Protein AF-A0A7C5X2A0-F1 (afdb_monomer)

Foldseek 3Di:
DPAQVCLLQCQQVVVLVVCVVVVNNVCSVLRNRLRSVLSNQLRVQLVVLLPDDLVVLLVVLQVVLVVLLCCQLVCCLPPPFFWDWDCDPNDTDIDTHHSVVSNVVSVVSSCVSNCLSNVDGSNQSSSLVSLVVSLVSSLVSQLCCCCPPVVDDSVVSVVCSVVSVVVSVVCSVCVPVVVVVVVVVVDDDDD

Solvent-accessible surface area (backbone atoms only — not comparable to full-atom values): 9477 Å² total; per-residue (Å²): 109,55,27,38,67,45,25,17,49,52,34,4,53,54,49,16,51,48,26,50,71,74,72,40,56,86,48,17,69,50,38,28,52,33,31,17,48,22,20,32,44,25,36,48,41,24,60,52,32,48,70,45,52,73,66,57,37,37,51,51,24,52,52,52,22,52,51,50,25,51,49,39,22,50,49,32,40,72,75,63,42,44,81,46,72,47,81,53,96,92,41,81,48,75,48,68,41,62,48,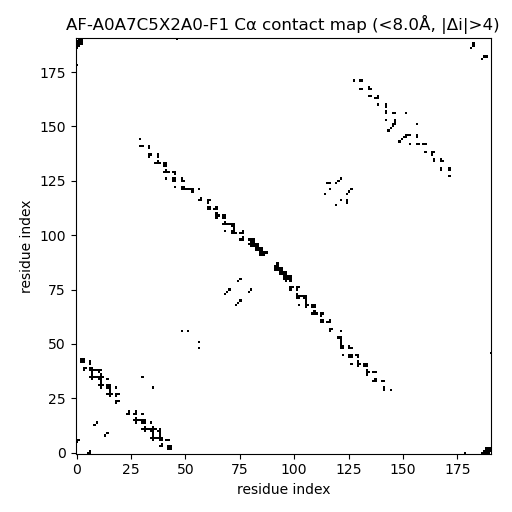66,54,24,47,51,54,12,49,54,51,26,50,52,40,39,48,40,33,75,74,38,55,36,71,56,37,20,42,52,52,15,45,52,54,18,31,51,49,33,40,52,39,53,39,47,40,33,35,74,71,71,60,40,56,65,75,63,36,55,66,46,45,66,56,42,51,48,50,37,51,52,48,53,68,50,48,57,59,49,52,51,54,46,43,74,73,66,54,68,74,51,124

pLDDT: mean 93.35, std 6.22, range [52.75, 98.19]

Radius of gyration: 19.02 Å; Cα contacts (8 Å, |Δi|>4): 236; chains: 1; bounding box: 44×27×56 Å

Secondary structure (DSSP, 8-state):
--HHHHHHHHHHHHHHHHHHHTT-TTTHHHHHHHHHHHHHHHHHHHHHHTT--HHHHHHHHHHHHHHHHHHHHHHHHHHS-EEEEEEETTEEEEEEE-HHHHHHHHHHHHHHHHHHHHHS-HHHHHHHHHHHHHHHHHHHHHHHHHHHTS---HHHHHTTHHHHHHHHHHHHHHHHHHHHHHHHTT-----

Structure (mmCIF, N/CA/C/O backbone):
data_AF-A0A7C5X2A0-F1
#
_entry.id   AF-A0A7C5X2A0-F1
#
loop_
_atom_site.group_PDB
_atom_site.id
_atom_site.type_symbol
_atom_site.label_atom_id
_atom_site.label_alt_id
_atom_site.label_comp_id
_atom_site.label_asym_id
_atom_site.label_entity_id
_atom_site.label_seq_id
_atom_site.pdbx_PDB_ins_code
_atom_site.Cartn_x
_atom_site.Cartn_y
_atom_site.Cartn_z
_atom_site.occupancy
_atom_site.B_iso_or_equiv
_atom_site.auth_seq_id
_atom_site.auth_comp_id
_atom_site.auth_asym_id
_atom_site.auth_atom_id
_atom_site.pdbx_PDB_model_num
ATOM 1 N N . LEU A 1 1 ? -0.944 -5.107 16.803 1.00 66.06 1 LEU A N 1
ATOM 2 C CA . LEU A 1 1 ? -0.686 -5.636 18.166 1.00 66.06 1 LEU A CA 1
ATOM 3 C C . LEU A 1 1 ? 0.520 -4.859 18.690 1.00 66.06 1 LEU A C 1
ATOM 5 O O . LEU A 1 1 ? 1.387 -4.593 17.873 1.00 66.06 1 LEU A O 1
ATOM 9 N N . GLY A 1 2 ? 0.536 -4.409 19.951 1.00 75.12 2 GLY A N 1
ATOM 10 C CA . GLY A 1 2 ? 1.648 -3.602 20.505 1.00 75.12 2 GLY A CA 1
ATOM 11 C C . GLY A 1 2 ? 1.756 -2.138 20.029 1.00 75.12 2 GLY A C 1
ATOM 12 O O . GLY A 1 2 ? 2.792 -1.507 20.201 1.00 75.12 2 GLY A O 1
ATOM 13 N N . GLY A 1 3 ? 0.711 -1.587 19.401 1.00 83.38 3 GLY A N 1
ATOM 14 C CA . GLY A 1 3 ? 0.686 -0.183 18.977 1.00 83.38 3 GLY A CA 1
ATOM 15 C C . GLY A 1 3 ? 1.708 0.195 17.894 1.00 83.38 3 GLY A C 1
ATOM 16 O O . GLY A 1 3 ? 2.298 -0.653 17.220 1.00 83.38 3 GLY A O 1
ATOM 17 N N . THR A 1 4 ? 1.881 1.503 17.704 1.00 88.75 4 THR A N 1
ATOM 18 C CA . THR A 1 4 ? 2.715 2.075 16.636 1.00 88.75 4 THR A CA 1
ATOM 19 C C . THR A 1 4 ? 4.190 1.737 16.790 1.00 88.75 4 THR A C 1
ATOM 21 O O . THR A 1 4 ? 4.819 1.338 15.817 1.00 88.75 4 THR A O 1
ATOM 24 N N . LEU A 1 5 ? 4.732 1.837 18.006 1.00 89.00 5 LEU A N 1
ATOM 25 C CA . LEU A 1 5 ? 6.158 1.618 18.251 1.00 89.00 5 LEU A CA 1
ATOM 26 C C . LEU A 1 5 ? 6.583 0.186 17.907 1.00 89.00 5 LEU A C 1
ATOM 28 O O . LEU A 1 5 ? 7.571 -0.011 17.202 1.00 89.00 5 LEU A O 1
ATOM 32 N N . VAL A 1 6 ? 5.813 -0.810 18.359 1.00 88.94 6 VAL A N 1
ATOM 33 C CA . VAL A 1 6 ? 6.097 -2.217 18.046 1.00 88.94 6 VAL A CA 1
ATOM 34 C C . VAL A 1 6 ? 5.934 -2.474 16.552 1.00 88.94 6 VAL A C 1
ATOM 36 O O . VAL A 1 6 ? 6.776 -3.154 15.978 1.00 88.94 6 VAL A O 1
ATOM 39 N N . GLY A 1 7 ? 4.912 -1.899 15.907 1.00 86.69 7 GLY A N 1
ATOM 40 C CA . GLY A 1 7 ? 4.724 -2.003 14.457 1.00 86.69 7 GLY A CA 1
ATOM 41 C C . GLY A 1 7 ? 5.933 -1.495 13.665 1.00 86.69 7 GLY A C 1
ATOM 42 O O . GLY A 1 7 ? 6.449 -2.212 12.812 1.00 86.69 7 GLY A O 1
ATOM 43 N N . THR A 1 8 ? 6.422 -0.298 13.993 1.00 91.69 8 THR A N 1
ATOM 44 C CA . THR A 1 8 ? 7.598 0.317 13.359 1.00 91.69 8 THR A CA 1
ATOM 45 C C . THR A 1 8 ? 8.859 -0.516 13.565 1.00 91.69 8 THR A C 1
ATOM 47 O O . THR A 1 8 ? 9.552 -0.840 12.603 1.00 91.69 8 THR A O 1
ATOM 50 N N . ILE A 1 9 ? 9.161 -0.893 14.811 1.00 93.50 9 ILE A N 1
ATOM 51 C CA . ILE A 1 9 ? 10.399 -1.619 15.119 1.00 93.50 9 ILE A CA 1
ATOM 52 C C . ILE A 1 9 ? 10.359 -3.028 14.528 1.00 93.50 9 ILE A C 1
ATOM 54 O O . ILE A 1 9 ? 11.316 -3.437 13.877 1.00 93.50 9 ILE A O 1
ATOM 58 N N . ALA A 1 10 ? 9.265 -3.767 14.726 1.00 90.25 10 ALA A N 1
ATOM 59 C CA . ALA A 1 10 ? 9.156 -5.140 14.244 1.00 90.25 10 ALA A CA 1
ATOM 60 C C . ALA A 1 10 ? 9.165 -5.208 12.711 1.00 90.25 10 ALA A C 1
ATOM 62 O O . ALA A 1 10 ? 9.842 -6.071 12.155 1.00 90.25 10 ALA A O 1
ATOM 63 N N . GLY A 1 11 ? 8.467 -4.282 12.039 1.00 88.44 11 GLY A N 1
ATOM 64 C CA . GLY A 1 11 ? 8.462 -4.187 10.579 1.00 88.44 11 GLY A CA 1
ATOM 65 C C . GLY A 1 11 ? 9.860 -3.921 10.023 1.00 88.44 11 GLY A C 1
ATOM 66 O O . GLY A 1 11 ? 10.366 -4.715 9.229 1.00 88.44 11 GLY A O 1
ATOM 67 N N . GLY A 1 12 ? 10.502 -2.843 10.485 1.00 93.94 12 GLY A N 1
ATOM 68 C CA . GLY A 1 12 ? 11.826 -2.425 10.021 1.00 93.94 12 GLY A CA 1
ATOM 69 C C . GLY A 1 12 ? 12.930 -3.421 10.363 1.00 93.94 12 GLY A C 1
ATOM 70 O O . GLY A 1 12 ? 13.604 -3.945 9.476 1.00 93.94 12 GLY A O 1
ATOM 71 N N . LEU A 1 13 ? 13.119 -3.692 11.656 1.00 96.25 13 LEU A N 1
ATOM 72 C CA . LEU A 1 13 ? 14.259 -4.470 12.137 1.00 96.25 13 LEU A CA 1
ATOM 73 C C . LEU A 1 13 ? 14.175 -5.932 11.699 1.00 96.25 13 LEU A C 1
ATOM 75 O O . LEU A 1 13 ? 15.173 -6.484 11.244 1.00 96.25 13 LEU A O 1
ATOM 79 N N . GLY A 1 14 ? 12.994 -6.550 11.797 1.00 93.25 14 GLY A N 1
ATOM 80 C CA . GLY A 1 14 ? 12.810 -7.946 11.398 1.00 93.25 14 GLY A CA 1
ATOM 81 C C . GLY A 1 14 ? 13.129 -8.166 9.920 1.00 93.25 14 GLY A C 1
ATOM 82 O O . GLY A 1 14 ? 13.874 -9.082 9.578 1.00 93.25 14 GLY A O 1
ATOM 83 N N . SER A 1 15 ? 12.627 -7.284 9.055 1.00 92.56 15 SER A N 1
ATOM 84 C CA . SER A 1 15 ? 12.844 -7.388 7.609 1.00 92.56 15 SER A CA 1
ATOM 85 C C . SER A 1 15 ? 14.295 -7.089 7.220 1.00 92.56 15 SER A C 1
ATOM 87 O O . SER A 1 15 ? 14.873 -7.812 6.417 1.00 92.56 15 SER A O 1
ATOM 89 N N . ALA A 1 16 ? 14.930 -6.084 7.833 1.00 96.94 16 ALA A N 1
ATOM 90 C CA . ALA A 1 16 ? 16.330 -5.764 7.549 1.00 96.94 16 ALA A CA 1
ATOM 91 C C . ALA A 1 16 ? 17.286 -6.889 7.977 1.00 96.94 16 ALA A C 1
ATOM 93 O O . ALA A 1 16 ? 18.255 -7.184 7.279 1.00 96.94 16 ALA A O 1
ATOM 94 N N . LEU A 1 17 ? 17.007 -7.553 9.104 1.00 97.00 17 LEU A N 1
ATOM 95 C CA . LEU A 1 17 ? 17.763 -8.735 9.525 1.00 97.00 17 LEU A CA 1
ATOM 96 C C . LEU A 1 17 ? 17.565 -9.910 8.558 1.00 97.00 17 LEU A C 1
ATOM 98 O O . LEU A 1 17 ? 18.518 -10.649 8.309 1.00 97.00 17 LEU A O 1
ATOM 102 N N . ALA A 1 18 ? 16.365 -10.070 7.992 1.00 94.69 18 ALA A N 1
ATOM 103 C CA . ALA A 1 18 ? 16.112 -11.080 6.968 1.00 94.69 18 ALA A CA 1
ATOM 104 C C . ALA A 1 18 ? 16.946 -10.823 5.703 1.00 94.69 18 ALA A C 1
ATOM 106 O O . ALA A 1 18 ? 17.550 -11.762 5.191 1.00 94.69 18 ALA A O 1
ATOM 107 N N . ASP A 1 19 ? 17.072 -9.570 5.258 1.00 96.06 19 ASP A N 1
ATOM 108 C CA . ASP A 1 19 ? 17.930 -9.217 4.117 1.00 96.06 19 ASP A CA 1
ATOM 109 C C . ASP A 1 19 ? 19.402 -9.553 4.375 1.00 96.06 19 ASP A C 1
ATOM 111 O O . ASP A 1 19 ? 20.075 -10.122 3.513 1.00 96.06 19 ASP A O 1
ATOM 115 N N . LEU A 1 20 ? 19.907 -9.252 5.577 1.00 97.19 20 LEU A N 1
ATOM 116 C CA . LEU A 1 20 ? 21.270 -9.624 5.968 1.00 97.19 20 LEU A CA 1
ATOM 117 C C . LEU A 1 20 ? 21.463 -11.146 5.946 1.00 97.19 20 LEU A C 1
ATOM 119 O O . LEU A 1 20 ? 22.478 -11.628 5.448 1.00 97.19 20 LEU A O 1
ATOM 123 N N . TYR A 1 21 ? 20.489 -11.897 6.463 1.00 96.69 21 TYR A N 1
ATOM 124 C CA . TYR A 1 21 ? 20.548 -13.356 6.537 1.00 96.69 21 TYR A CA 1
ATOM 125 C C . TYR A 1 21 ? 20.449 -14.030 5.160 1.00 96.69 21 TYR A C 1
ATOM 127 O O . TYR A 1 21 ? 21.160 -14.997 4.896 1.00 96.69 21 TYR A O 1
ATOM 135 N N . LEU A 1 22 ? 19.597 -13.513 4.272 1.00 95.44 22 LEU A N 1
ATOM 136 C CA . LEU A 1 22 ? 19.348 -14.069 2.938 1.00 95.44 22 LEU A CA 1
ATOM 137 C C . LEU A 1 22 ? 20.412 -13.678 1.897 1.00 95.44 22 LEU A C 1
ATOM 139 O O . LEU A 1 22 ? 20.312 -14.093 0.745 1.00 95.44 22 LEU A O 1
ATOM 143 N N . GLY A 1 23 ? 21.437 -12.913 2.289 1.00 95.06 23 GLY A N 1
ATOM 144 C CA . GLY A 1 23 ? 22.549 -12.539 1.410 1.00 95.06 23 GLY A CA 1
ATOM 145 C C . GLY A 1 23 ? 22.321 -11.261 0.600 1.00 95.06 23 GLY A C 1
ATOM 146 O O . GLY A 1 23 ? 23.038 -11.017 -0.369 1.00 95.06 23 GLY A O 1
ATOM 147 N N . TYR A 1 24 ? 21.380 -10.410 1.018 1.00 94.56 24 TYR A N 1
ATOM 148 C CA . TYR A 1 24 ? 21.018 -9.149 0.362 1.00 94.56 24 TYR A CA 1
ATOM 149 C C . TYR A 1 24 ? 21.344 -7.904 1.220 1.00 94.56 24 TYR A C 1
ATOM 151 O O . TYR A 1 24 ? 20.505 -7.018 1.387 1.00 94.56 24 TYR A O 1
ATOM 159 N N . PRO A 1 25 ? 22.571 -7.756 1.764 1.00 96.06 25 PRO A N 1
ATOM 160 C CA . PRO A 1 25 ? 22.860 -6.748 2.786 1.00 96.06 25 PRO A CA 1
ATOM 161 C C . PRO A 1 25 ? 22.760 -5.296 2.306 1.00 96.06 25 PRO A C 1
ATOM 163 O O . PRO A 1 25 ? 22.567 -4.395 3.117 1.00 96.06 25 PRO A O 1
ATOM 166 N N . HIS A 1 26 ? 22.876 -5.049 1.002 1.00 95.88 26 HIS A N 1
ATOM 167 C CA . HIS A 1 26 ? 22.738 -3.713 0.424 1.00 95.88 26 HIS A CA 1
ATOM 168 C C . HIS A 1 26 ? 21.292 -3.197 0.459 1.00 95.88 26 HIS A C 1
ATOM 170 O O . HIS A 1 26 ? 21.096 -1.986 0.459 1.00 95.88 26 HIS A O 1
ATOM 176 N N . TYR A 1 27 ? 20.292 -4.082 0.547 1.00 95.25 27 TYR A N 1
ATOM 177 C CA . TYR A 1 27 ? 18.896 -3.686 0.750 1.00 95.25 27 TYR A CA 1
ATOM 178 C C . TYR A 1 27 ? 18.582 -3.384 2.219 1.00 95.25 27 TYR A C 1
ATOM 180 O O . TYR A 1 27 ? 17.729 -2.541 2.488 1.00 95.25 27 TYR A O 1
ATOM 188 N N . ALA A 1 28 ? 19.308 -3.985 3.169 1.00 97.12 28 ALA A N 1
ATOM 189 C CA . ALA A 1 28 ? 18.983 -3.924 4.595 1.00 97.12 28 ALA A CA 1
ATOM 190 C C . ALA A 1 28 ? 18.794 -2.495 5.160 1.00 97.12 28 ALA A C 1
ATOM 192 O O . ALA A 1 28 ? 17.824 -2.289 5.894 1.00 97.12 28 ALA A O 1
ATOM 193 N N . PRO A 1 29 ? 19.623 -1.476 4.830 1.00 97.06 29 PRO A N 1
ATOM 194 C CA . PRO A 1 29 ? 19.396 -0.111 5.315 1.00 97.06 29 PRO A CA 1
ATOM 195 C C . PRO A 1 29 ? 18.107 0.511 4.765 1.00 97.06 29 PRO A C 1
ATOM 197 O O . PRO A 1 29 ? 17.390 1.198 5.493 1.00 97.06 29 PRO A O 1
ATOM 200 N N . GLY A 1 30 ? 17.807 0.260 3.487 1.00 97.06 30 GLY A N 1
ATOM 201 C CA . GLY A 1 30 ? 16.568 0.699 2.850 1.00 97.06 30 GLY A CA 1
ATOM 202 C C . GLY A 1 30 ? 15.361 0.001 3.459 1.00 97.06 30 GLY A C 1
ATOM 203 O O . GLY A 1 30 ? 14.438 0.667 3.919 1.00 97.06 30 GLY A O 1
ATOM 204 N N . THR A 1 31 ? 15.408 -1.327 3.551 1.00 97.06 31 THR A N 1
ATOM 205 C CA . THR A 1 31 ? 14.364 -2.156 4.160 1.00 97.06 31 THR A CA 1
ATOM 206 C C . THR A 1 31 ? 14.071 -1.741 5.595 1.00 97.06 31 THR A C 1
ATOM 208 O O . THR A 1 31 ? 12.902 -1.603 5.943 1.00 97.06 31 THR A O 1
ATOM 211 N N . LEU A 1 32 ? 15.093 -1.474 6.416 1.00 97.75 32 LEU A N 1
ATOM 212 C CA . LEU A 1 32 ? 14.906 -1.010 7.794 1.00 97.75 32 LEU A CA 1
ATOM 213 C C . LEU A 1 32 ? 14.013 0.235 7.851 1.00 97.75 32 LEU A C 1
ATOM 215 O O . LEU A 1 32 ? 13.090 0.304 8.664 1.00 97.75 32 LEU A O 1
ATOM 219 N N . MET A 1 33 ? 14.286 1.207 6.979 1.00 97.75 33 MET A N 1
ATOM 220 C CA . MET A 1 33 ? 13.543 2.461 6.925 1.00 97.75 33 MET A CA 1
ATOM 221 C C . MET A 1 33 ? 12.156 2.269 6.308 1.00 97.75 33 MET A C 1
ATOM 223 O O . MET A 1 33 ? 11.169 2.646 6.932 1.00 97.75 33 MET A O 1
ATOM 227 N N . ILE A 1 34 ? 12.072 1.644 5.132 1.00 98.00 34 ILE A N 1
ATOM 228 C CA . ILE A 1 34 ? 10.824 1.440 4.383 1.00 98.00 34 ILE A CA 1
ATOM 229 C C . ILE A 1 34 ? 9.849 0.600 5.208 1.00 98.00 34 ILE A C 1
ATOM 231 O O . ILE A 1 34 ? 8.742 1.035 5.498 1.00 98.00 34 ILE A O 1
ATOM 235 N N . LYS A 1 35 ? 10.270 -0.575 5.686 1.00 96.94 35 LYS A N 1
ATOM 236 C CA . LYS A 1 35 ? 9.408 -1.446 6.496 1.00 96.94 35 LYS A CA 1
ATOM 237 C C . LYS A 1 35 ? 9.093 -0.852 7.868 1.00 96.94 35 LYS A C 1
ATOM 239 O O . LYS A 1 35 ? 8.035 -1.130 8.435 1.00 96.94 35 LYS A O 1
ATOM 244 N N . GLY A 1 36 ? 9.984 -0.018 8.405 1.00 96.88 36 GLY A N 1
ATOM 245 C CA . GLY A 1 36 ? 9.708 0.755 9.612 1.00 96.88 36 GLY A CA 1
ATOM 246 C C . GLY A 1 36 ? 8.583 1.771 9.398 1.00 96.88 36 GLY A C 1
ATOM 247 O O . GLY A 1 36 ? 7.653 1.847 10.209 1.00 96.88 36 GLY A O 1
ATOM 248 N N . ILE A 1 37 ? 8.634 2.511 8.289 1.00 97.88 37 ILE A N 1
ATOM 249 C CA . ILE A 1 37 ? 7.603 3.474 7.889 1.00 97.88 37 ILE A CA 1
ATOM 250 C C . ILE A 1 37 ? 6.294 2.752 7.551 1.00 97.88 37 ILE A C 1
ATOM 252 O O . ILE A 1 37 ? 5.251 3.164 8.058 1.00 97.88 37 ILE A O 1
ATOM 256 N N . GLU A 1 38 ? 6.331 1.639 6.817 1.00 97.19 38 GLU A N 1
ATOM 257 C CA . GLU A 1 38 ? 5.163 0.785 6.559 1.00 97.19 38 GLU A CA 1
ATOM 258 C C . GLU A 1 38 ? 4.479 0.405 7.883 1.00 97.19 38 GLU A C 1
ATOM 260 O O . GLU A 1 38 ? 3.293 0.678 8.086 1.00 97.19 38 GLU A O 1
ATOM 265 N N . GLY A 1 39 ? 5.239 -0.154 8.833 1.00 95.19 39 GLY A N 1
ATOM 266 C CA . GLY A 1 39 ? 4.726 -0.541 10.147 1.00 95.19 39 GLY A CA 1
ATOM 267 C C . GLY A 1 39 ? 4.140 0.634 10.938 1.00 95.19 39 GLY A C 1
ATOM 268 O O . GLY A 1 39 ? 3.085 0.494 11.568 1.00 95.19 39 GLY A O 1
ATOM 269 N N . PHE A 1 40 ? 4.779 1.808 10.864 1.00 96.00 40 PHE A N 1
ATOM 270 C CA . PHE A 1 40 ? 4.259 3.050 11.440 1.00 96.00 40 PHE A CA 1
ATOM 271 C C . PHE A 1 40 ? 2.916 3.448 10.812 1.00 96.00 40 PHE A C 1
ATOM 273 O O . PHE A 1 40 ? 1.947 3.676 11.539 1.00 96.00 40 PHE A O 1
ATOM 280 N N . ILE A 1 41 ? 2.846 3.514 9.478 1.00 96.50 41 ILE A N 1
ATOM 281 C CA . ILE A 1 41 ? 1.658 3.919 8.715 1.00 96.50 41 ILE A CA 1
ATOM 282 C C . ILE A 1 41 ? 0.492 2.995 9.041 1.00 96.50 41 ILE A C 1
ATOM 284 O O . ILE A 1 41 ? -0.586 3.476 9.400 1.00 96.50 41 ILE A O 1
ATOM 288 N N . VAL A 1 42 ? 0.709 1.680 8.973 1.00 94.88 42 VAL A N 1
ATOM 289 C CA . VAL A 1 42 ? -0.340 0.686 9.218 1.00 94.88 42 VAL A CA 1
ATOM 290 C C . VAL A 1 42 ? -0.897 0.834 10.633 1.00 94.88 42 VAL A 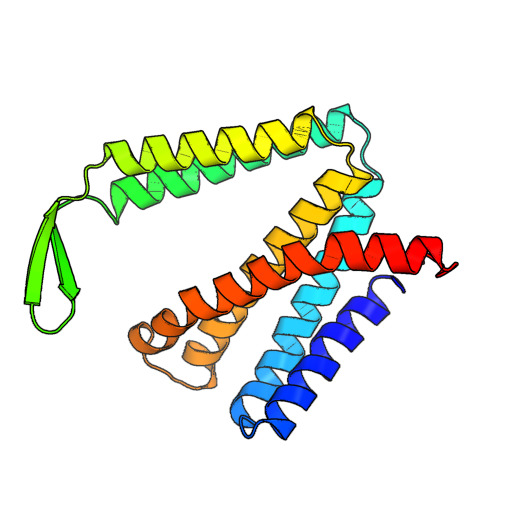C 1
ATOM 292 O O . VAL A 1 42 ? -2.115 0.914 10.816 1.00 94.88 42 VAL A O 1
ATOM 295 N N . ALA A 1 43 ? -0.028 0.914 11.643 1.00 93.25 43 ALA A N 1
ATOM 296 C CA . ALA A 1 43 ? -0.462 1.030 13.030 1.00 93.25 43 ALA A CA 1
ATOM 297 C C . ALA A 1 43 ? -1.155 2.373 13.313 1.00 93.25 43 ALA A C 1
ATOM 299 O O . ALA A 1 43 ? -2.235 2.402 13.909 1.00 93.25 43 ALA A O 1
ATOM 300 N N . TYR A 1 44 ? -0.578 3.480 12.841 1.00 94.69 44 TYR A N 1
ATOM 301 C CA . TYR A 1 44 ? -1.131 4.815 13.035 1.00 94.69 44 TYR A CA 1
ATOM 302 C C . TYR A 1 44 ? -2.499 4.971 12.361 1.00 94.69 44 TYR A C 1
ATOM 304 O O . TYR A 1 44 ? -3.464 5.388 13.010 1.00 94.69 44 TYR A O 1
ATOM 312 N N . LEU A 1 45 ? -2.612 4.611 11.079 1.00 95.31 45 LEU A N 1
ATOM 313 C CA . LEU A 1 45 ? -3.856 4.751 10.324 1.00 95.31 45 LEU A CA 1
ATOM 314 C C . LEU A 1 45 ? -4.945 3.812 10.840 1.00 95.31 45 LEU A C 1
ATOM 316 O O . LEU A 1 45 ? -6.077 4.259 11.022 1.00 95.31 45 LEU A O 1
ATOM 320 N N . SER A 1 46 ? -4.611 2.560 11.169 1.00 93.00 46 SER A N 1
ATOM 321 C CA . SER A 1 46 ? -5.548 1.623 11.808 1.00 93.00 46 SER A CA 1
ATOM 322 C C . SER A 1 46 ? -6.139 2.226 13.089 1.00 93.00 46 SER A C 1
ATOM 324 O O . SER A 1 46 ? -7.364 2.278 13.249 1.00 93.00 46 SER A O 1
ATOM 326 N N . SER A 1 47 ? -5.297 2.777 13.972 1.00 91.88 47 SER A N 1
ATOM 327 C CA . SER A 1 47 ? -5.749 3.434 15.206 1.00 91.88 47 SER A CA 1
ATOM 328 C C . SER A 1 47 ? -6.600 4.682 14.954 1.00 91.88 47 SER A C 1
ATOM 330 O O . SER A 1 47 ? -7.496 4.979 15.748 1.00 91.88 47 SER A O 1
ATOM 332 N N . ARG A 1 48 ? -6.361 5.421 13.864 1.00 94.06 48 ARG A N 1
ATOM 333 C CA . ARG A 1 48 ? -7.174 6.589 13.485 1.00 94.06 48 ARG A CA 1
ATOM 334 C C . ARG A 1 48 ? -8.525 6.188 12.901 1.00 94.06 48 ARG A C 1
ATOM 336 O O . ARG A 1 48 ? -9.542 6.695 13.369 1.00 94.06 48 ARG A O 1
ATOM 343 N N . PHE A 1 49 ? -8.559 5.259 11.948 1.00 94.88 49 PHE A N 1
ATOM 344 C CA . PHE A 1 49 ? -9.804 4.812 11.318 1.00 94.88 49 PHE A CA 1
ATOM 345 C C . PHE A 1 49 ? -10.756 4.153 12.317 1.00 94.88 49 PHE A C 1
ATOM 347 O O . PHE A 1 49 ? -11.958 4.401 12.276 1.00 94.88 49 PHE A O 1
ATOM 354 N N . ARG A 1 50 ? -10.226 3.408 13.292 1.00 92.00 50 ARG A N 1
ATOM 355 C CA . ARG A 1 50 ? -11.014 2.799 14.380 1.00 92.00 50 ARG A CA 1
ATOM 356 C C . ARG A 1 50 ? -11.764 3.800 15.261 1.00 92.00 50 ARG A C 1
ATOM 358 O O . ARG A 1 50 ? -12.710 3.397 15.933 1.00 92.00 50 ARG A O 1
ATOM 365 N N . LYS A 1 51 ? -11.336 5.067 15.288 1.00 94.00 51 LYS A N 1
ATOM 366 C CA . LYS A 1 51 ? -11.971 6.147 16.062 1.00 94.00 51 LYS A CA 1
ATOM 367 C C . LYS A 1 51 ? -13.062 6.880 15.275 1.00 94.00 51 LYS A C 1
ATOM 369 O O . LYS A 1 51 ? -13.766 7.695 15.862 1.00 94.00 51 LYS A O 1
ATOM 374 N N . LEU A 1 52 ? -13.197 6.620 13.973 1.00 95.81 52 LEU A N 1
ATOM 375 C CA . LEU A 1 52 ? -14.228 7.244 13.149 1.00 95.81 52 LEU A CA 1
ATOM 376 C C . LEU A 1 52 ? -15.606 6.672 13.474 1.00 95.81 52 LEU A C 1
ATOM 378 O O . LEU A 1 52 ? -15.765 5.471 13.702 1.00 95.81 52 LEU A O 1
ATOM 382 N N . ASN A 1 53 ? -16.619 7.535 13.433 1.00 96.31 53 ASN A N 1
ATOM 383 C CA . ASN A 1 53 ? -18.003 7.075 13.405 1.00 96.31 53 ASN A CA 1
ATOM 384 C C . ASN A 1 53 ? -18.376 6.551 12.003 1.00 96.31 53 ASN A C 1
ATOM 386 O O . ASN A 1 53 ? -17.653 6.754 11.024 1.00 96.31 53 ASN A O 1
ATOM 390 N N . ILE A 1 54 ? -19.527 5.883 11.897 1.00 95.06 54 ILE A N 1
ATOM 391 C CA . ILE A 1 54 ? -19.974 5.264 10.642 1.00 95.06 54 ILE A CA 1
ATOM 392 C C . ILE A 1 54 ? -20.130 6.277 9.496 1.00 95.06 54 ILE A C 1
ATOM 394 O O . ILE A 1 54 ? -19.819 5.967 8.349 1.00 95.06 54 ILE A O 1
ATOM 398 N N . THR A 1 55 ? -20.563 7.503 9.795 1.00 96.56 55 THR A N 1
ATOM 399 C CA . THR A 1 55 ? -20.743 8.561 8.794 1.00 96.56 55 THR A CA 1
ATOM 400 C C . THR A 1 55 ? -19.397 9.035 8.255 1.00 96.56 55 THR A C 1
ATOM 402 O O . THR A 1 55 ? -19.202 9.079 7.044 1.00 96.56 55 THR A O 1
ATOM 405 N N . GLN A 1 56 ? -18.443 9.330 9.140 1.00 96.88 56 GLN A N 1
ATOM 406 C CA . GLN A 1 56 ? -17.079 9.718 8.773 1.00 96.88 56 GLN A CA 1
ATOM 407 C C . GLN A 1 56 ? -16.392 8.623 7.954 1.00 96.88 56 GLN A C 1
ATOM 409 O O . GLN A 1 56 ? -15.745 8.919 6.955 1.00 96.88 56 GLN A O 1
ATOM 414 N N . TRP A 1 57 ? -16.571 7.358 8.334 1.00 96.56 57 TRP A N 1
ATOM 415 C CA . TRP A 1 57 ? -16.025 6.219 7.599 1.00 96.56 57 TRP A CA 1
ATOM 416 C C . TRP A 1 57 ? -16.588 6.090 6.179 1.00 96.56 57 TRP A C 1
ATOM 418 O O . TRP A 1 57 ? -15.826 5.904 5.227 1.00 96.56 57 TRP A O 1
ATOM 428 N N . LYS A 1 58 ? -17.903 6.267 6.011 1.00 96.56 58 LYS A N 1
ATOM 429 C CA . LYS A 1 58 ? -18.529 6.306 4.682 1.00 96.56 58 LYS A CA 1
ATOM 430 C C . LYS A 1 58 ? -17.988 7.460 3.841 1.00 96.56 58 LYS A C 1
ATOM 432 O O . LYS A 1 58 ? -17.674 7.249 2.675 1.00 96.56 58 LYS A O 1
ATOM 437 N N . VAL A 1 59 ? -17.819 8.649 4.428 1.00 97.44 59 VAL A N 1
ATOM 438 C CA . VAL A 1 59 ? -17.228 9.808 3.733 1.00 97.44 59 VAL A CA 1
ATOM 439 C C . VAL A 1 59 ? -15.799 9.510 3.284 1.00 97.44 59 VAL A C 1
ATOM 441 O O . VAL A 1 59 ? -15.488 9.717 2.114 1.00 97.44 59 VAL A O 1
ATOM 444 N N . VAL A 1 60 ? -14.952 8.973 4.169 1.00 96.38 60 VAL A N 1
ATOM 445 C CA . VAL A 1 60 ? -13.584 8.554 3.817 1.00 96.38 60 VAL A CA 1
ATOM 446 C C . VAL A 1 60 ? -13.611 7.565 2.653 1.00 96.38 60 VAL A C 1
ATOM 448 O O . VAL A 1 60 ? -12.898 7.764 1.675 1.00 96.38 60 VAL A O 1
ATOM 451 N N . SER A 1 61 ? -14.484 6.560 2.710 1.00 96.81 61 SER A N 1
ATOM 452 C CA . SER A 1 61 ? -14.592 5.539 1.664 1.00 96.81 61 SER A CA 1
ATOM 453 C C . SER A 1 61 ? -15.028 6.119 0.316 1.00 96.81 61 SER A C 1
ATOM 455 O O . SER A 1 61 ? -14.470 5.755 -0.716 1.00 96.81 61 SER A O 1
ATOM 457 N N . ILE A 1 62 ? -15.985 7.054 0.310 1.00 98.19 62 ILE A N 1
ATOM 458 C CA . ILE A 1 62 ? -16.430 7.749 -0.908 1.00 98.19 62 ILE A CA 1
ATOM 459 C C . ILE A 1 62 ? -15.291 8.583 -1.496 1.00 98.19 62 ILE A C 1
ATOM 461 O O . ILE A 1 62 ? -15.008 8.481 -2.688 1.00 98.19 62 ILE A O 1
ATOM 465 N N . VAL A 1 63 ? -14.612 9.382 -0.668 1.00 97.88 63 VAL A N 1
ATOM 466 C CA . VAL A 1 63 ? -13.495 10.227 -1.113 1.00 97.88 63 VAL A CA 1
ATOM 467 C C . VAL A 1 63 ? -12.365 9.368 -1.681 1.00 97.88 63 VAL A C 1
ATOM 469 O O . VAL A 1 63 ? -11.882 9.642 -2.780 1.00 97.88 63 VAL A O 1
ATOM 472 N N . SER A 1 64 ? -11.988 8.289 -0.993 1.00 96.31 64 SER A N 1
ATOM 473 C CA . SER A 1 64 ? -10.990 7.337 -1.485 1.00 96.31 64 SER A CA 1
ATOM 474 C C . SER A 1 64 ? -11.408 6.688 -2.803 1.00 96.31 64 SER A C 1
ATOM 476 O O . SER A 1 64 ? -10.570 6.539 -3.688 1.00 96.31 64 SER A O 1
ATOM 478 N N . ALA A 1 65 ? -12.688 6.350 -2.974 1.00 97.62 65 ALA A N 1
ATOM 479 C CA . ALA A 1 65 ? -13.189 5.742 -4.202 1.00 97.62 65 ALA A CA 1
ATOM 480 C C . ALA A 1 65 ? -13.136 6.703 -5.401 1.00 97.62 65 ALA A C 1
ATOM 482 O O . ALA A 1 65 ? -12.791 6.277 -6.502 1.00 97.62 65 ALA A O 1
ATOM 483 N N . ILE A 1 66 ? -13.430 7.991 -5.183 1.00 98.06 66 ILE A N 1
ATOM 484 C CA . ILE A 1 66 ? -13.329 9.043 -6.208 1.00 98.06 66 ILE A CA 1
ATOM 485 C C . ILE A 1 66 ? -11.868 9.257 -6.612 1.00 98.06 66 ILE A C 1
ATOM 487 O O . ILE A 1 66 ? -11.558 9.289 -7.803 1.00 98.06 66 ILE A O 1
ATOM 491 N N . ILE A 1 67 ? -10.964 9.369 -5.632 1.00 97.44 67 ILE A N 1
ATOM 492 C CA . ILE A 1 67 ? -9.528 9.537 -5.892 1.00 97.44 67 ILE A CA 1
ATOM 493 C C . ILE A 1 67 ? -8.987 8.327 -6.660 1.00 97.44 67 ILE A C 1
ATOM 495 O O . ILE A 1 67 ? -8.331 8.497 -7.685 1.00 97.44 67 ILE A O 1
ATOM 499 N N . ALA A 1 68 ? -9.299 7.109 -6.209 1.00 96.12 68 ALA A N 1
ATOM 500 C CA . ALA A 1 68 ? -8.856 5.880 -6.858 1.00 96.12 68 ALA A CA 1
ATOM 501 C C . ALA A 1 68 ? -9.365 5.775 -8.304 1.00 96.12 68 ALA A C 1
ATOM 503 O O . ALA A 1 68 ? -8.586 5.443 -9.196 1.00 96.12 68 ALA A O 1
ATOM 504 N N . PHE A 1 69 ? -10.634 6.122 -8.553 1.00 97.88 69 PHE A N 1
ATOM 505 C CA . PHE A 1 69 ? -11.179 6.180 -9.908 1.00 97.88 69 PHE A CA 1
ATOM 506 C C . PHE A 1 69 ? -10.412 7.171 -10.781 1.00 97.88 69 PHE A C 1
ATOM 508 O O . PHE A 1 69 ? -9.964 6.812 -11.866 1.00 97.88 69 PHE A O 1
ATOM 515 N N . GLY A 1 70 ? -10.235 8.406 -10.300 1.00 96.88 70 GLY A N 1
ATOM 516 C CA . GLY A 1 70 ? -9.540 9.458 -11.040 1.00 96.88 70 GLY A CA 1
ATOM 517 C C . GLY A 1 70 ? -8.103 9.072 -11.390 1.00 96.88 70 GLY A C 1
ATOM 518 O O . GLY A 1 70 ? -7.666 9.308 -12.515 1.00 96.88 70 GLY A O 1
ATOM 519 N N . LEU A 1 71 ? -7.396 8.418 -10.466 1.00 95.75 71 LEU A N 1
ATOM 520 C CA . LEU A 1 71 ? -6.044 7.916 -10.704 1.00 95.75 71 LEU A CA 1
ATOM 521 C C . LEU A 1 71 ? -6.030 6.784 -11.736 1.00 95.75 71 LEU A C 1
ATOM 523 O O . LEU A 1 71 ? -5.298 6.877 -12.717 1.00 95.75 71 LEU A O 1
ATOM 527 N N . VAL A 1 72 ? -6.838 5.736 -11.556 1.00 96.81 72 VAL A N 1
ATOM 528 C CA . VAL A 1 72 ? -6.807 4.561 -12.443 1.00 96.81 72 VAL A CA 1
ATOM 529 C C . VAL A 1 72 ? -7.348 4.893 -13.830 1.00 96.81 72 VAL A C 1
ATOM 531 O O . VAL A 1 72 ? -6.678 4.625 -14.826 1.00 96.81 72 VAL A O 1
ATOM 534 N N . ALA A 1 73 ? -8.527 5.509 -13.910 1.00 97.31 73 ALA A N 1
ATOM 535 C CA . ALA A 1 73 ? -9.139 5.849 -15.187 1.00 97.31 73 ALA A CA 1
ATOM 536 C C . ALA A 1 73 ? -8.360 6.967 -15.892 1.00 97.31 73 ALA A C 1
ATOM 538 O O . ALA A 1 73 ? -8.060 6.848 -17.076 1.00 97.31 73 ALA A O 1
ATOM 539 N N . GLY A 1 74 ? -7.983 8.028 -15.169 1.00 95.44 74 GLY A N 1
ATOM 540 C CA . GLY A 1 74 ? -7.300 9.185 -15.747 1.00 95.44 74 GLY A CA 1
ATOM 541 C C . GLY A 1 74 ? -5.879 8.875 -16.211 1.00 95.44 74 GLY A C 1
ATOM 542 O O . GLY A 1 74 ? -5.542 9.139 -17.369 1.00 95.44 74 GLY A O 1
ATOM 543 N N . LEU A 1 75 ? -5.046 8.287 -15.343 1.00 94.75 75 LEU A N 1
ATOM 544 C CA . LEU A 1 75 ? -3.666 7.950 -15.709 1.00 94.75 75 LEU A CA 1
ATOM 545 C C . LEU A 1 75 ? -3.629 6.785 -16.697 1.00 94.75 75 LEU A C 1
ATOM 547 O O . LEU A 1 75 ? -2.875 6.841 -17.665 1.00 94.75 75 LEU A O 1
ATOM 551 N N . GLY A 1 76 ? -4.473 5.772 -16.495 1.00 94.50 76 GLY A N 1
ATOM 552 C CA . GLY A 1 76 ? -4.607 4.636 -17.402 1.00 94.50 76 GLY A CA 1
ATOM 553 C C . GLY A 1 76 ? -4.953 5.071 -18.823 1.00 94.50 76 GLY A C 1
ATOM 554 O O . GLY A 1 76 ? -4.222 4.779 -19.768 1.00 94.50 76 GLY A O 1
ATOM 555 N N . TYR A 1 77 ? -6.016 5.863 -18.971 1.00 95.56 77 TYR A N 1
ATOM 556 C CA . TYR A 1 77 ? -6.431 6.378 -20.272 1.00 95.56 77 TYR A CA 1
ATOM 557 C C . TYR A 1 77 ? -5.388 7.304 -20.905 1.00 95.56 77 TYR A C 1
ATOM 559 O O . TYR A 1 77 ? -5.217 7.293 -22.118 1.00 95.56 77 TYR A O 1
ATOM 567 N N . THR A 1 78 ? -4.685 8.115 -20.114 1.00 95.44 78 THR A N 1
ATOM 568 C CA . THR A 1 78 ? -3.730 9.087 -20.667 1.00 95.44 78 THR A CA 1
ATOM 569 C C . THR A 1 78 ? -2.423 8.429 -21.104 1.00 95.44 78 THR A C 1
ATOM 571 O O . THR A 1 78 ? -1.922 8.746 -22.181 1.00 95.44 78 THR A O 1
ATOM 574 N N . TYR A 1 79 ? -1.880 7.520 -20.292 1.00 93.31 79 TYR A N 1
ATOM 575 C CA . TYR A 1 79 ? -0.519 7.001 -20.463 1.00 93.31 79 TYR A CA 1
ATOM 576 C C . TYR A 1 79 ? -0.451 5.555 -20.954 1.00 93.31 79 TYR A C 1
ATOM 578 O O . TYR A 1 79 ? 0.574 5.158 -21.498 1.00 93.31 79 TYR A O 1
ATOM 586 N N . TYR A 1 80 ? -1.513 4.768 -20.773 1.00 91.56 80 TYR A N 1
ATOM 587 C CA . TYR A 1 80 ? -1.486 3.317 -20.979 1.00 91.56 80 TYR A CA 1
ATOM 588 C C . TYR A 1 80 ? -2.559 2.823 -21.964 1.00 91.56 80 TYR A C 1
ATOM 590 O O . TYR A 1 80 ? -2.988 1.670 -21.897 1.00 91.56 80 TYR A O 1
ATOM 598 N N . ARG A 1 81 ? -3.019 3.685 -22.880 1.00 93.81 81 ARG A N 1
ATOM 599 C CA . ARG A 1 81 ? -3.880 3.299 -24.013 1.00 93.81 81 ARG A CA 1
ATOM 600 C C . ARG A 1 81 ? -3.079 3.234 -25.313 1.00 93.81 81 ARG A C 1
ATOM 602 O O . ARG A 1 81 ? -2.127 3.993 -25.482 1.00 93.81 81 ARG A O 1
ATOM 609 N N . GLY A 1 82 ? -3.547 2.425 -26.259 1.00 93.12 82 GLY A N 1
ATOM 610 C CA . GLY A 1 82 ? -2.969 2.323 -27.600 1.00 93.12 82 GLY A CA 1
ATOM 611 C C . GLY A 1 82 ? -2.124 1.070 -27.808 1.00 93.12 82 GLY A C 1
ATOM 612 O O . GLY A 1 82 ? -2.227 0.105 -27.052 1.00 93.12 82 GLY A O 1
ATOM 613 N N . GLU A 1 83 ? -1.334 1.076 -28.878 1.00 93.75 83 GLU A N 1
ATOM 614 C CA . GLU A 1 83 ? -0.558 -0.085 -29.314 1.00 93.75 83 GLU A CA 1
ATOM 615 C C . GLU A 1 83 ? 0.614 -0.377 -28.375 1.00 93.75 83 GLU A C 1
ATOM 617 O O . GLU A 1 83 ? 1.352 0.515 -27.958 1.00 93.75 83 GLU A O 1
ATOM 622 N N . THR A 1 84 ? 0.781 -1.652 -28.048 1.00 89.44 84 THR A N 1
ATOM 623 C CA . THR A 1 84 ? 1.854 -2.163 -27.203 1.00 89.44 84 THR A CA 1
ATOM 624 C C . THR A 1 84 ? 2.277 -3.553 -27.675 1.00 89.44 84 THR A C 1
ATOM 626 O O . THR A 1 84 ? 1.558 -4.223 -28.418 1.00 89.44 84 THR A O 1
ATOM 629 N N . ILE A 1 85 ? 3.459 -3.988 -27.247 1.00 90.88 85 ILE A N 1
ATOM 630 C CA . ILE A 1 85 ? 4.052 -5.269 -27.630 1.00 90.88 85 ILE A CA 1
ATOM 631 C C . ILE A 1 85 ? 4.230 -6.104 -26.367 1.00 90.88 85 ILE A C 1
ATOM 633 O O . ILE A 1 85 ? 4.921 -5.698 -25.430 1.00 90.88 85 ILE A O 1
ATOM 637 N N . LEU A 1 86 ? 3.607 -7.281 -26.344 1.00 85.94 86 LEU A N 1
ATOM 638 C CA . LEU A 1 86 ? 3.882 -8.297 -25.339 1.00 85.94 86 LEU A CA 1
ATOM 639 C C . LEU A 1 86 ? 5.044 -9.168 -25.811 1.00 85.94 86 LEU A C 1
ATOM 641 O O . LEU A 1 86 ? 4.956 -9.814 -26.855 1.00 85.94 86 LEU A O 1
ATOM 645 N N . TYR A 1 87 ? 6.094 -9.237 -24.999 1.00 86.44 87 TYR A N 1
ATOM 646 C CA . TYR A 1 87 ? 7.195 -10.175 -25.187 1.00 86.44 87 TYR A CA 1
ATOM 647 C C . TYR A 1 87 ? 6.917 -11.432 -24.361 1.00 86.44 87 TYR A C 1
ATOM 649 O O . TYR A 1 87 ? 6.941 -11.387 -23.129 1.00 86.44 87 TYR A O 1
ATOM 657 N N . PHE A 1 88 ? 6.641 -12.558 -25.019 1.00 84.69 88 PHE A N 1
ATOM 658 C CA . PHE A 1 88 ? 6.362 -13.822 -24.335 1.00 84.69 88 PHE A CA 1
ATOM 659 C C . PHE A 1 88 ? 7.018 -15.000 -25.057 1.00 84.69 88 PHE A C 1
ATOM 661 O O . PHE A 1 88 ? 6.789 -15.206 -26.244 1.00 84.69 88 PHE A O 1
ATOM 668 N N . LEU A 1 89 ? 7.842 -15.782 -24.347 1.00 86.25 89 LEU A N 1
ATOM 669 C CA . LEU A 1 89 ? 8.548 -16.965 -24.878 1.00 86.25 89 LEU A CA 1
ATOM 670 C C . LEU A 1 89 ? 9.303 -16.724 -26.207 1.00 86.25 89 LEU A C 1
ATOM 672 O O . LEU A 1 89 ? 9.355 -17.599 -27.065 1.00 86.25 89 LEU A O 1
ATOM 676 N N . GLY A 1 90 ? 9.882 -15.533 -26.392 1.00 86.88 90 GLY A N 1
ATOM 677 C CA . GLY A 1 90 ? 10.587 -15.164 -27.629 1.00 86.88 90 GLY A CA 1
ATOM 678 C C . GLY A 1 90 ? 9.672 -14.804 -28.806 1.00 86.88 90 GLY A C 1
ATOM 679 O O . GLY A 1 90 ? 10.168 -14.575 -29.904 1.00 86.88 90 GLY A O 1
ATOM 680 N N . SER A 1 91 ? 8.356 -14.736 -28.584 1.00 88.25 91 SER A N 1
ATOM 681 C CA . SER A 1 91 ? 7.381 -14.196 -29.532 1.00 88.25 91 SER A CA 1
ATOM 682 C C . SER A 1 91 ? 6.980 -12.770 -29.155 1.00 88.25 91 SER A C 1
ATOM 684 O O . SER A 1 91 ? 6.835 -12.443 -27.973 1.00 88.25 91 SER A O 1
ATOM 686 N N . GLU A 1 92 ? 6.808 -11.932 -30.175 1.00 92.75 92 GLU A N 1
ATOM 687 C CA . GLU A 1 92 ? 6.305 -10.566 -30.052 1.00 92.75 92 GLU A CA 1
ATOM 688 C C . GLU A 1 92 ? 4.849 -10.540 -30.506 1.00 92.75 92 GLU A C 1
ATOM 690 O O . GLU A 1 92 ? 4.537 -10.811 -31.667 1.00 92.75 92 GLU A O 1
ATOM 695 N N . VAL A 1 93 ? 3.948 -10.234 -29.577 1.00 92.00 93 VAL A N 1
ATOM 696 C CA . VAL A 1 93 ? 2.521 -10.095 -29.871 1.00 92.00 93 VAL A CA 1
ATOM 697 C C . VAL A 1 93 ? 2.146 -8.632 -29.698 1.00 92.00 93 VAL A C 1
ATOM 699 O O . VAL A 1 93 ? 2.040 -8.135 -28.578 1.00 92.00 93 VAL A O 1
ATOM 702 N N . GLY A 1 94 ? 1.963 -7.936 -30.820 1.00 90.06 94 GLY A N 1
ATOM 703 C CA . GLY A 1 94 ? 1.418 -6.583 -30.843 1.00 90.06 94 GLY A CA 1
ATOM 704 C C . GLY A 1 94 ? -0.084 -6.602 -30.572 1.00 90.06 94 GLY A C 1
ATOM 705 O O . GLY A 1 94 ? -0.822 -7.372 -31.187 1.00 90.06 94 GLY A O 1
ATOM 706 N N . PHE A 1 95 ? -0.550 -5.762 -29.656 1.00 92.31 95 PHE A N 1
ATOM 707 C CA . PHE A 1 95 ? -1.972 -5.583 -29.377 1.00 92.31 95 PHE A CA 1
ATOM 708 C C . PHE A 1 95 ? -2.260 -4.137 -28.977 1.00 92.31 95 PHE A C 1
ATOM 710 O O . PHE A 1 95 ? -1.362 -3.392 -28.599 1.00 92.31 95 PHE A O 1
ATOM 717 N N . SER A 1 96 ? -3.523 -3.728 -29.064 1.00 93.31 96 SER A N 1
ATOM 718 C CA . SER A 1 96 ? -3.953 -2.395 -28.642 1.00 93.31 96 SER A CA 1
ATOM 719 C C . SER A 1 96 ? -4.730 -2.485 -27.337 1.00 93.31 96 SER A C 1
ATOM 721 O O . SER A 1 96 ? -5.645 -3.303 -27.210 1.00 93.31 96 SER A O 1
ATOM 723 N N . ILE A 1 97 ? -4.364 -1.650 -26.367 1.00 94.75 97 ILE A N 1
ATOM 724 C CA . ILE A 1 97 ? -5.097 -1.504 -25.113 1.00 94.75 97 ILE A CA 1
ATOM 725 C C . ILE A 1 97 ? -6.214 -0.473 -25.329 1.00 94.75 97 ILE A C 1
ATOM 727 O O . ILE A 1 97 ? -5.908 0.713 -25.519 1.00 94.75 97 ILE A O 1
ATOM 731 N N . PRO A 1 98 ? -7.498 -0.881 -25.280 1.00 95.81 98 PRO A N 1
ATOM 732 C CA . PRO A 1 98 ? -8.613 0.046 -25.424 1.00 95.81 98 PRO A CA 1
ATOM 733 C C . PRO A 1 98 ? -8.663 0.998 -24.226 1.00 95.81 98 PRO A C 1
ATOM 735 O O . PRO A 1 98 ? -8.483 0.587 -23.078 1.00 95.81 98 PRO A O 1
ATOM 738 N N . GLY A 1 99 ? -8.926 2.282 -24.477 1.00 94.25 99 GLY A N 1
ATOM 739 C CA . GLY A 1 99 ? -8.967 3.293 -23.416 1.00 94.25 99 GLY A CA 1
ATOM 740 C C . GLY A 1 99 ? -10.078 3.032 -22.394 1.00 94.25 99 GLY A C 1
ATOM 741 O O . GLY A 1 99 ? -9.919 3.321 -21.208 1.00 94.25 99 GLY A O 1
ATOM 742 N N . GLU A 1 100 ? -11.171 2.421 -22.842 1.00 95.75 100 GLU A N 1
ATOM 743 C CA . GLU A 1 100 ? -12.340 2.034 -22.053 1.00 95.75 100 GLU A CA 1
ATOM 744 C C . GLU A 1 100 ? -11.984 1.032 -20.947 1.00 95.75 100 GLU A C 1
ATOM 746 O O . GLU A 1 100 ? -12.615 1.043 -19.888 1.00 95.75 100 GLU A O 1
ATOM 751 N N . LEU A 1 101 ? -10.938 0.215 -21.145 1.00 96.19 101 LEU A N 1
ATOM 752 C CA . LEU A 1 101 ? -10.459 -0.735 -20.139 1.00 96.19 101 LEU A CA 1
ATOM 753 C C . LEU A 1 101 ? -10.147 -0.030 -18.817 1.00 96.19 101 LEU A C 1
ATOM 755 O O . LEU A 1 101 ? -10.539 -0.507 -17.755 1.00 96.19 101 LEU A O 1
ATOM 759 N N . TRP A 1 102 ? -9.489 1.127 -18.868 1.00 97.25 102 TRP A N 1
ATOM 760 C CA . TRP A 1 102 ? -9.074 1.855 -17.670 1.00 97.25 102 TRP A CA 1
ATOM 761 C C . TRP A 1 102 ? -10.255 2.433 -16.890 1.00 97.25 102 TRP A C 1
ATOM 763 O O . TRP A 1 102 ? -10.230 2.440 -15.659 1.00 97.25 102 TRP A O 1
ATOM 773 N N . PHE A 1 103 ? -11.326 2.834 -17.579 1.00 97.50 103 PHE A N 1
ATOM 774 C CA . PHE A 1 103 ? -12.576 3.238 -16.932 1.00 97.50 103 PHE A CA 1
ATOM 775 C C . PHE A 1 103 ? -13.279 2.053 -16.263 1.00 97.50 103 PHE A C 1
ATOM 777 O O . PHE A 1 103 ? -13.774 2.198 -15.145 1.00 97.50 103 PHE A O 1
ATOM 784 N N . ILE A 1 104 ? -13.280 0.877 -16.900 1.00 97.44 104 ILE A N 1
ATOM 785 C CA . ILE A 1 104 ? -13.841 -0.353 -16.320 1.00 97.44 104 ILE A CA 1
ATOM 786 C C . ILE A 1 104 ? -13.048 -0.763 -15.074 1.00 97.44 104 ILE A C 1
ATOM 788 O O . ILE A 1 104 ? -13.640 -0.999 -14.023 1.00 97.44 104 ILE A O 1
ATOM 792 N N . LEU A 1 105 ? -11.714 -0.796 -15.156 1.00 97.25 105 LEU A N 1
ATOM 793 C CA . LEU A 1 105 ? -10.847 -1.118 -14.018 1.00 97.25 105 LEU A CA 1
ATOM 794 C C . LEU A 1 105 ? -11.019 -0.113 -12.873 1.00 97.25 105 LEU A C 1
ATOM 796 O O . LEU A 1 105 ? -11.146 -0.517 -11.715 1.00 97.25 105 LEU A O 1
ATOM 800 N N . GLY A 1 106 ? -11.091 1.181 -13.195 1.00 97.69 106 GLY A N 1
ATOM 801 C CA . GLY A 1 106 ? -11.397 2.229 -12.226 1.00 97.69 106 GLY A CA 1
ATOM 802 C C . GLY A 1 106 ? -12.746 1.995 -11.544 1.00 97.69 106 GLY A C 1
ATOM 803 O O . GLY A 1 106 ? -12.823 2.033 -10.318 1.00 97.69 106 GLY A O 1
ATOM 804 N N . ALA A 1 107 ? -13.796 1.687 -12.310 1.00 97.81 107 ALA A N 1
ATOM 805 C CA . ALA A 1 107 ? -15.131 1.425 -11.775 1.00 97.81 107 ALA A CA 1
ATOM 806 C C . ALA A 1 107 ? -15.166 0.180 -10.873 1.00 97.81 107 ALA A C 1
ATOM 808 O O . ALA A 1 107 ? -15.760 0.223 -9.795 1.00 97.81 107 ALA A O 1
ATOM 809 N N . LEU A 1 108 ? -14.498 -0.909 -11.265 1.00 97.81 108 LEU A N 1
ATOM 810 C CA . LEU A 1 108 ? -14.381 -2.118 -10.443 1.00 97.81 108 LEU A CA 1
ATOM 811 C C . LEU A 1 108 ? -13.678 -1.830 -9.112 1.00 97.81 108 LEU A C 1
ATOM 813 O O . LEU A 1 108 ? -14.153 -2.258 -8.057 1.00 97.81 108 LEU A O 1
ATOM 817 N N . LEU A 1 109 ? -12.588 -1.057 -9.141 1.00 96.19 109 LEU A N 1
ATOM 818 C CA . LEU A 1 109 ? -11.883 -0.645 -7.929 1.00 96.19 109 LEU A CA 1
ATOM 819 C C . LEU A 1 109 ? -12.772 0.230 -7.033 1.00 96.19 109 LEU A C 1
ATOM 821 O O . LEU A 1 109 ? -12.868 -0.021 -5.832 1.00 96.19 109 LEU A O 1
ATOM 825 N N . THR A 1 110 ? -13.475 1.208 -7.608 1.00 97.62 110 THR A N 1
ATOM 826 C CA . THR A 1 110 ? -14.460 2.040 -6.901 1.00 97.62 110 THR A CA 1
ATOM 827 C C . THR A 1 110 ? -15.533 1.194 -6.226 1.00 97.62 110 THR A C 1
ATOM 829 O O . THR A 1 110 ? -15.814 1.405 -5.046 1.00 97.62 110 THR A O 1
ATOM 832 N N . ILE A 1 111 ? -16.096 0.208 -6.928 1.00 97.81 111 ILE A N 1
ATOM 833 C CA . ILE A 1 111 ? -17.092 -0.711 -6.365 1.00 97.81 111 ILE A CA 1
ATOM 834 C C . ILE A 1 111 ? -16.499 -1.483 -5.185 1.00 97.81 111 ILE A C 1
ATOM 836 O O . ILE A 1 111 ? -17.140 -1.555 -4.140 1.00 97.81 111 ILE A O 1
ATOM 840 N N . GLY A 1 112 ? -15.274 -2.004 -5.301 1.00 96.06 112 GLY A N 1
ATOM 841 C CA . GLY A 1 112 ? -14.601 -2.704 -4.202 1.00 96.06 112 GLY A CA 1
ATOM 842 C C . GLY A 1 112 ? -14.381 -1.820 -2.967 1.00 96.06 112 GLY A C 1
ATOM 843 O O . GLY A 1 112 ? -14.690 -2.224 -1.845 1.00 96.06 112 GLY A O 1
ATOM 844 N N . ILE A 1 113 ? -13.911 -0.586 -3.167 1.00 96.69 113 ILE A N 1
ATOM 845 C CA . ILE A 1 113 ? -13.672 0.396 -2.098 1.00 96.69 113 ILE A CA 1
ATOM 846 C C . ILE A 1 113 ? -14.984 0.779 -1.398 1.00 96.69 113 ILE A C 1
ATOM 848 O O . ILE A 1 113 ? -15.047 0.787 -0.165 1.00 96.69 113 ILE A O 1
ATOM 852 N N . LEU A 1 114 ? -16.044 1.054 -2.165 1.00 97.56 114 LEU A N 1
ATOM 853 C CA . LEU A 1 114 ? -17.367 1.373 -1.622 1.00 97.56 114 LEU A CA 1
ATOM 854 C C . LEU A 1 114 ? -18.005 0.162 -0.939 1.00 97.56 114 LEU A C 1
ATOM 856 O O . LEU A 1 114 ? -18.588 0.308 0.132 1.00 97.56 114 LEU A O 1
ATOM 860 N N . TYR A 1 115 ? -17.851 -1.037 -1.501 1.00 96.81 115 TYR A N 1
ATOM 861 C CA . TYR A 1 115 ? -18.308 -2.271 -0.874 1.00 96.81 115 TYR A CA 1
ATOM 862 C C . TYR A 1 115 ? -17.673 -2.437 0.509 1.00 96.81 115 TYR A C 1
ATOM 864 O O . TYR A 1 115 ? -18.394 -2.649 1.483 1.00 96.81 115 TYR A O 1
ATOM 872 N N . LEU A 1 116 ? -16.355 -2.248 0.628 1.00 93.75 116 LEU A N 1
ATOM 873 C CA . LEU A 1 116 ? -15.675 -2.278 1.923 1.00 93.75 116 LEU A CA 1
ATOM 874 C C . LEU A 1 116 ? -16.183 -1.182 2.871 1.00 93.75 116 LEU A C 1
ATOM 876 O O . LEU A 1 116 ? -16.466 -1.460 4.035 1.00 93.75 116 LEU A O 1
ATOM 880 N N . GLY A 1 117 ? -16.336 0.044 2.371 1.00 95.00 117 GLY A N 1
ATOM 881 C CA . GLY A 1 117 ? -16.766 1.198 3.161 1.00 95.00 117 GLY A CA 1
ATOM 882 C C . GLY A 1 117 ? -18.195 1.119 3.701 1.00 95.00 117 GLY A C 1
ATOM 883 O O . GLY A 1 117 ? -18.483 1.622 4.787 1.00 95.00 117 GLY A O 1
ATOM 884 N N . PHE A 1 118 ? -19.103 0.492 2.954 1.00 96.19 118 PHE A N 1
ATOM 885 C CA . PHE A 1 118 ? -20.520 0.419 3.313 1.00 96.19 118 PHE A CA 1
ATOM 886 C C . PHE A 1 118 ? -20.912 -0.889 4.003 1.00 96.19 118 PHE A C 1
ATOM 888 O O . PHE A 1 118 ? -21.869 -0.871 4.776 1.00 96.19 118 PHE A O 1
ATOM 895 N N . ASN A 1 119 ? -20.191 -1.989 3.758 1.00 95.88 119 ASN A N 1
ATOM 896 C CA . ASN A 1 119 ? -20.528 -3.305 4.317 1.00 95.88 119 ASN A CA 1
ATOM 897 C C . ASN A 1 119 ? -19.672 -3.705 5.526 1.00 95.88 119 ASN A C 1
ATOM 899 O O . ASN A 1 119 ? -20.024 -4.658 6.218 1.00 95.88 119 ASN A O 1
ATOM 903 N N . TYR A 1 120 ? -18.570 -3.000 5.806 1.00 94.31 120 TYR A N 1
ATOM 904 C CA . TYR A 1 120 ? -17.712 -3.297 6.953 1.00 94.31 120 TYR A CA 1
ATOM 905 C C . TYR A 1 120 ? -17.495 -2.077 7.840 1.00 94.31 120 TYR A C 1
ATOM 907 O O . TYR A 1 120 ? -17.315 -0.952 7.373 1.00 94.31 120 TYR A O 1
ATOM 915 N N . ASP A 1 121 ? -17.450 -2.336 9.146 1.00 92.50 121 ASP A N 1
ATOM 916 C CA . ASP A 1 121 ? -17.197 -1.320 10.158 1.00 92.50 121 ASP A CA 1
ATOM 917 C C . ASP A 1 121 ? -15.787 -0.716 10.042 1.00 92.50 121 ASP A C 1
ATOM 919 O O . ASP A 1 121 ? -14.844 -1.417 9.645 1.00 92.50 121 ASP A O 1
ATOM 923 N N . PRO A 1 122 ? -15.584 0.525 10.533 1.00 93.31 122 PRO A N 1
ATOM 924 C CA . PRO A 1 122 ? -14.279 1.195 10.526 1.00 93.31 122 PRO A CA 1
ATOM 925 C C . PRO A 1 122 ? -13.175 0.379 11.212 1.00 93.31 122 PRO A C 1
ATOM 927 O O . PRO A 1 122 ? -11.997 0.519 10.899 1.00 93.31 122 PRO A O 1
ATOM 930 N N . LYS A 1 123 ? -13.547 -0.513 12.142 1.00 90.25 123 LYS A N 1
ATOM 931 C CA . LYS A 1 123 ? -12.611 -1.401 12.842 1.00 90.25 123 LYS A CA 1
ATOM 932 C C . LYS A 1 123 ? -11.983 -2.466 11.948 1.00 90.25 123 LYS A C 1
ATOM 934 O O . LYS A 1 123 ? -10.874 -2.892 12.243 1.00 90.25 123 LYS A O 1
ATOM 939 N N . VAL A 1 124 ? -12.696 -2.920 10.918 1.00 90.31 124 VAL A N 1
ATOM 940 C CA . VAL A 1 124 ? -12.225 -3.955 9.985 1.00 90.31 124 VAL A CA 1
ATOM 941 C C . VAL A 1 124 ? -11.816 -3.317 8.664 1.00 90.31 124 VAL A C 1
ATOM 943 O O . VAL A 1 124 ? -10.702 -3.545 8.204 1.00 90.31 124 VAL A O 1
ATOM 946 N N . GLY A 1 125 ? -12.677 -2.473 8.089 1.00 92.50 125 GLY A N 1
ATOM 947 C CA . GLY A 1 125 ? -12.383 -1.767 6.843 1.00 92.50 125 GLY A CA 1
ATOM 948 C C . GLY A 1 125 ? -11.189 -0.818 6.977 1.00 92.50 125 GLY A C 1
ATOM 949 O O . GLY A 1 125 ? -10.335 -0.778 6.096 1.00 92.50 125 GLY A O 1
ATOM 950 N N . GLY A 1 126 ? -11.063 -0.132 8.117 1.00 94.00 126 GLY A N 1
ATOM 951 C CA . GLY A 1 126 ? -9.922 0.739 8.397 1.00 94.00 126 GLY A CA 1
ATOM 952 C C . GLY A 1 126 ? -8.593 -0.011 8.504 1.00 94.00 126 GLY A C 1
ATOM 953 O O . GLY A 1 126 ? -7.575 0.497 8.042 1.00 94.00 126 GLY A O 1
ATOM 954 N N . ASP A 1 127 ? -8.594 -1.233 9.050 1.00 93.00 127 ASP A N 1
ATOM 955 C CA . ASP A 1 127 ? -7.394 -2.080 9.086 1.00 93.00 127 ASP A CA 1
ATOM 956 C C . ASP A 1 127 ? -6.960 -2.463 7.661 1.00 93.00 127 ASP A C 1
ATOM 958 O O . ASP A 1 127 ? -5.777 -2.385 7.340 1.00 93.00 127 ASP A O 1
ATOM 962 N N . VAL A 1 128 ? -7.913 -2.810 6.786 1.00 94.31 128 VAL A N 1
ATOM 963 C CA . VAL A 1 128 ? -7.636 -3.125 5.372 1.00 94.31 128 VAL A CA 1
ATOM 964 C C . VAL A 1 128 ? -7.045 -1.910 4.653 1.00 94.31 128 VAL A C 1
ATOM 966 O O . VAL A 1 128 ? -6.017 -2.037 3.994 1.00 94.31 128 VAL A O 1
ATOM 969 N N . TYR A 1 129 ? -7.641 -0.725 4.820 1.00 94.56 129 TYR A N 1
ATOM 970 C CA . TYR A 1 129 ? -7.135 0.516 4.219 1.00 94.56 129 TYR A CA 1
ATOM 971 C C . TYR A 1 129 ? -5.723 0.845 4.691 1.00 94.56 129 TYR A C 1
ATOM 973 O O . TYR A 1 129 ? -4.870 1.195 3.881 1.00 94.56 129 TYR A O 1
ATOM 981 N N . ALA A 1 130 ? -5.471 0.723 5.994 1.00 95.25 130 ALA A N 1
ATOM 982 C CA . ALA A 1 130 ? -4.160 0.989 6.561 1.00 95.25 130 ALA A CA 1
ATOM 983 C C . ALA A 1 130 ? -3.093 0.056 5.968 1.00 95.25 130 ALA A C 1
ATOM 985 O O . ALA A 1 130 ? -2.028 0.534 5.587 1.00 95.25 130 ALA A O 1
ATOM 986 N N . ILE A 1 131 ? -3.398 -1.241 5.828 1.00 95.31 131 ILE A N 1
ATOM 987 C CA . ILE A 1 131 ? -2.493 -2.225 5.216 1.00 95.31 131 ILE A CA 1
ATOM 988 C C . ILE A 1 131 ? -2.259 -1.923 3.733 1.00 95.31 131 ILE A C 1
ATOM 990 O O . ILE A 1 131 ? -1.116 -1.952 3.292 1.00 95.31 131 ILE A O 1
ATOM 994 N N . VAL A 1 132 ? -3.304 -1.595 2.966 1.00 95.44 132 VAL A N 1
ATOM 995 C CA . VAL A 1 132 ? -3.155 -1.240 1.543 1.00 95.44 132 VAL A CA 1
ATOM 996 C C . VAL A 1 132 ? -2.285 0.008 1.379 1.00 95.44 132 VAL A C 1
ATOM 998 O O . VAL A 1 132 ? -1.377 0.009 0.555 1.00 95.44 132 VAL A O 1
ATOM 1001 N N . LEU A 1 133 ? -2.516 1.053 2.179 1.00 96.56 133 LEU A N 1
ATOM 1002 C CA . LEU A 1 133 ? -1.722 2.284 2.126 1.00 96.56 133 LEU A CA 1
ATOM 1003 C C . LEU A 1 133 ? -0.266 2.058 2.553 1.00 96.56 133 LEU A C 1
ATOM 1005 O O . LEU A 1 133 ? 0.632 2.601 1.916 1.00 96.56 133 LEU A O 1
ATOM 1009 N N . GLY A 1 134 ? -0.028 1.236 3.580 1.00 97.06 134 GLY A N 1
ATOM 1010 C CA . GLY A 1 134 ? 1.321 0.820 3.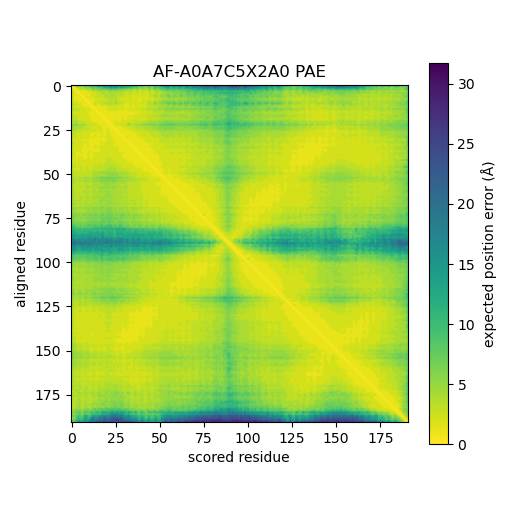972 1.00 97.06 134 GLY A CA 1
ATOM 1011 C C . GLY A 1 134 ? 2.020 0.010 2.879 1.00 97.06 134 GLY A C 1
ATOM 1012 O O . GLY A 1 134 ? 3.155 0.303 2.533 1.00 97.06 134 GLY A O 1
ATOM 1013 N N . GLY A 1 135 ? 1.322 -0.943 2.258 1.00 97.00 135 GLY A N 1
ATOM 1014 C CA . GLY A 1 135 ? 1.869 -1.729 1.152 1.00 97.00 135 GLY A CA 1
ATOM 1015 C C . GLY A 1 135 ? 2.201 -0.879 -0.079 1.00 97.00 135 GLY A C 1
ATOM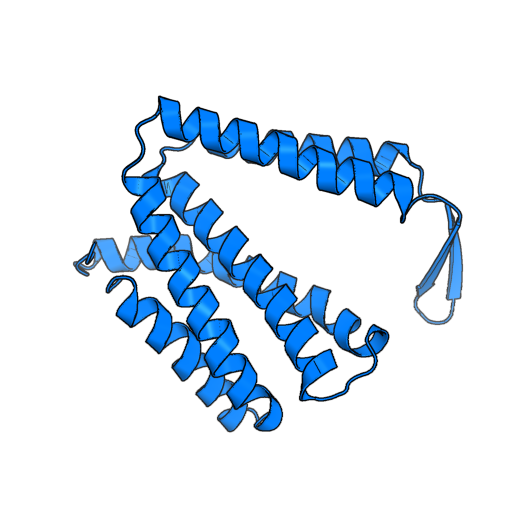 1016 O O . GLY A 1 135 ? 3.225 -1.103 -0.719 1.00 97.00 135 GLY A O 1
ATOM 1017 N N . LEU A 1 136 ? 1.376 0.126 -0.399 1.00 96.38 136 LEU A N 1
ATOM 1018 C CA . LEU A 1 136 ? 1.664 1.086 -1.471 1.00 96.38 136 LEU A CA 1
ATOM 1019 C C . LEU A 1 136 ? 2.884 1.954 -1.151 1.00 96.38 136 LEU A C 1
ATOM 1021 O O . LEU A 1 136 ? 3.721 2.159 -2.030 1.00 96.38 136 LEU A O 1
ATOM 1025 N N . GLU A 1 137 ? 3.003 2.439 0.089 1.00 97.81 137 GLU A N 1
ATOM 1026 C CA . GLU A 1 137 ? 4.212 3.133 0.538 1.00 97.81 137 GLU A CA 1
ATOM 1027 C C . GLU A 1 137 ? 5.438 2.236 0.390 1.00 97.81 137 GLU A C 1
ATOM 1029 O O . GLU A 1 137 ? 6.419 2.670 -0.203 1.00 97.81 137 GLU A O 1
ATOM 1034 N N . MET A 1 138 ? 5.353 0.977 0.815 1.00 97.75 138 MET A N 1
ATOM 1035 C CA . MET A 1 138 ? 6.455 0.027 0.740 1.00 97.75 138 MET A CA 1
ATOM 1036 C C . MET A 1 138 ? 6.921 -0.207 -0.703 1.00 97.75 138 MET A C 1
ATOM 1038 O O . MET A 1 138 ? 8.118 -0.130 -0.986 1.00 97.75 138 MET A O 1
ATOM 1042 N N . VAL A 1 139 ? 5.991 -0.415 -1.642 1.00 97.88 139 VAL A N 1
ATOM 1043 C CA . VAL A 1 139 ? 6.308 -0.584 -3.072 1.00 97.88 139 VAL A CA 1
ATOM 1044 C C . VAL A 1 139 ? 7.014 0.655 -3.631 1.00 97.88 139 VAL A C 1
ATOM 1046 O O . VAL A 1 139 ? 8.040 0.532 -4.306 1.00 97.88 139 VAL A O 1
ATOM 1049 N N . LEU A 1 140 ? 6.499 1.851 -3.325 1.00 97.50 140 LEU A N 1
ATOM 1050 C CA . LEU A 1 140 ? 7.116 3.113 -3.745 1.00 97.50 140 LEU A CA 1
ATOM 1051 C C . LEU A 1 140 ? 8.477 3.339 -3.074 1.00 97.50 140 LEU A C 1
ATOM 1053 O O . LEU A 1 140 ? 9.407 3.831 -3.717 1.00 97.50 140 LEU A O 1
ATOM 1057 N N . GLY A 1 141 ? 8.608 2.963 -1.805 1.00 97.88 141 GLY A N 1
ATOM 1058 C CA . GLY A 1 141 ? 9.825 3.068 -1.014 1.00 97.88 141 GLY A CA 1
ATOM 1059 C C . GLY A 1 141 ? 10.943 2.216 -1.597 1.00 97.88 141 GLY A C 1
ATOM 1060 O O . GLY A 1 141 ? 12.038 2.732 -1.825 1.00 97.88 141 GLY A O 1
ATOM 1061 N N . TYR A 1 142 ? 10.663 0.951 -1.927 1.00 97.81 142 TYR A N 1
ATOM 1062 C CA . TYR A 1 142 ? 11.648 0.062 -2.550 1.00 97.81 142 TYR A CA 1
ATOM 1063 C C . TYR A 1 142 ? 12.096 0.571 -3.914 1.00 97.81 142 TYR A C 1
ATOM 1065 O O . TYR A 1 142 ? 13.301 0.660 -4.157 1.00 97.81 142 TYR A O 1
ATOM 1073 N N . PHE A 1 143 ? 11.152 0.974 -4.768 1.00 98.00 143 PHE A N 1
ATOM 1074 C CA . PHE A 1 143 ? 11.480 1.561 -6.066 1.00 98.00 143 PHE A CA 1
ATOM 1075 C C . PHE A 1 143 ? 12.369 2.804 -5.910 1.00 98.00 143 PHE A C 1
ATOM 1077 O O . PHE A 1 143 ? 13.416 2.923 -6.549 1.00 98.00 143 PHE A O 1
ATOM 1084 N N . THR A 1 144 ? 11.991 3.714 -5.008 1.00 97.94 144 THR A N 1
ATOM 1085 C CA . THR A 1 144 ? 12.740 4.952 -4.757 1.00 97.94 144 THR A CA 1
ATOM 1086 C C . THR A 1 144 ? 14.135 4.660 -4.218 1.00 97.94 144 THR A C 1
ATOM 1088 O O . THR A 1 144 ? 15.103 5.262 -4.676 1.00 97.94 144 THR A O 1
ATOM 1091 N N . TYR A 1 145 ? 14.268 3.724 -3.280 1.00 98.06 145 TYR A N 1
ATOM 1092 C CA . TYR A 1 145 ? 15.558 3.343 -2.712 1.00 98.06 145 TYR A CA 1
ATOM 1093 C C . TYR A 1 145 ? 16.491 2.744 -3.768 1.00 98.06 145 TYR A C 1
ATOM 1095 O O . TYR A 1 145 ? 17.650 3.150 -3.874 1.00 98.06 145 TYR A O 1
ATOM 1103 N N . GLN A 1 146 ? 15.978 1.844 -4.606 1.00 97.75 146 GLN A N 1
ATOM 1104 C CA . GLN A 1 146 ? 16.750 1.238 -5.689 1.00 97.75 146 GLN A CA 1
ATOM 1105 C C . GLN A 1 146 ? 17.263 2.279 -6.684 1.00 97.75 146 GLN A C 1
ATOM 1107 O O . GLN A 1 146 ? 18.444 2.279 -7.029 1.00 97.75 146 GLN A O 1
ATOM 1112 N N . VAL A 1 147 ? 16.407 3.210 -7.106 1.00 97.81 147 VAL A N 1
ATOM 1113 C CA . VAL A 1 147 ? 16.789 4.240 -8.083 1.00 97.81 147 VAL A CA 1
ATOM 1114 C C . VAL A 1 147 ? 17.700 5.301 -7.462 1.00 97.81 147 VAL A C 1
ATOM 1116 O O . VAL A 1 147 ? 18.752 5.629 -8.013 1.00 97.81 147 VAL A O 1
ATOM 1119 N N . ALA A 1 148 ? 17.317 5.861 -6.315 1.00 97.81 148 ALA A N 1
ATOM 1120 C CA . ALA A 1 148 ? 17.991 7.025 -5.746 1.00 97.81 148 ALA A CA 1
ATOM 1121 C C . ALA A 1 148 ? 19.267 6.663 -4.977 1.00 97.81 148 ALA A C 1
ATOM 1123 O O . ALA A 1 148 ? 20.252 7.403 -5.046 1.00 97.81 148 ALA A O 1
ATOM 1124 N N . VAL A 1 149 ? 19.257 5.541 -4.250 1.00 97.50 149 VAL A N 1
ATOM 1125 C CA . VAL A 1 149 ? 20.360 5.139 -3.364 1.00 97.50 149 VAL A CA 1
ATOM 1126 C C . VAL A 1 149 ? 21.233 4.084 -4.029 1.00 97.50 149 VAL A C 1
ATOM 1128 O O . VAL A 1 149 ? 22.436 4.304 -4.157 1.00 97.50 149 VAL A O 1
ATOM 1131 N N . LEU A 1 150 ? 20.642 2.984 -4.508 1.00 96.88 150 LEU A N 1
ATOM 1132 C CA . LEU A 1 150 ? 21.396 1.895 -5.151 1.00 96.88 150 LEU A CA 1
ATOM 1133 C C . LEU A 1 150 ? 21.763 2.181 -6.614 1.00 96.88 150 LEU A C 1
ATOM 1135 O O . LEU A 1 150 ? 22.560 1.451 -7.200 1.00 96.88 150 LEU A O 1
ATOM 1139 N N . ARG A 1 151 ? 21.229 3.268 -7.189 1.00 97.50 151 ARG A N 1
ATOM 1140 C CA . ARG A 1 151 ? 21.514 3.742 -8.554 1.00 97.50 151 ARG A CA 1
ATOM 1141 C C . ARG A 1 151 ? 21.128 2.749 -9.648 1.00 97.50 151 ARG A C 1
ATOM 1143 O O . ARG A 1 151 ? 21.731 2.739 -10.720 1.00 97.50 151 ARG A O 1
ATOM 1150 N N . TYR A 1 152 ? 20.103 1.941 -9.402 1.00 96.69 152 TYR A N 1
ATOM 1151 C CA . TYR A 1 152 ? 19.553 1.066 -10.428 1.00 96.69 152 TYR A CA 1
ATOM 1152 C C . TYR A 1 152 ? 18.858 1.897 -11.514 1.00 96.69 152 TYR A C 1
ATOM 1154 O O . TYR A 1 152 ? 18.201 2.896 -11.199 1.00 96.69 152 TYR A O 1
ATOM 1162 N N . PRO A 1 153 ? 18.956 1.498 -12.796 1.00 97.12 153 PRO A N 1
ATOM 1163 C CA . PRO A 1 153 ? 18.142 2.100 -13.841 1.00 97.12 153 PRO A CA 1
ATOM 1164 C C . PRO A 1 153 ? 16.650 1.982 -13.482 1.00 97.12 153 PRO A C 1
ATOM 1166 O O . PRO A 1 153 ? 16.225 0.896 -13.078 1.00 97.12 153 PRO A O 1
ATOM 1169 N N . PRO A 1 154 ? 15.823 3.032 -13.669 1.00 95.69 154 PRO A N 1
ATOM 1170 C CA . PRO A 1 154 ? 14.404 2.992 -13.300 1.00 95.69 154 PRO A CA 1
ATOM 1171 C C . PRO A 1 154 ? 13.632 1.822 -13.913 1.00 95.69 154 PRO A C 1
ATOM 1173 O O . PRO A 1 154 ? 12.771 1.243 -13.262 1.00 95.69 154 PRO A O 1
ATOM 1176 N N . MET A 1 155 ? 13.979 1.428 -15.142 1.00 92.38 155 MET A N 1
ATOM 1177 C CA . MET A 1 155 ? 13.375 0.269 -15.805 1.00 92.38 155 MET A CA 1
ATOM 1178 C C . MET A 1 155 ? 13.673 -1.046 -15.078 1.00 92.38 155 MET A C 1
ATOM 1180 O O . MET A 1 155 ? 12.798 -1.898 -15.012 1.00 92.38 155 MET A O 1
ATOM 1184 N N . VAL A 1 156 ? 14.877 -1.204 -14.517 1.00 92.88 156 VAL A N 1
ATOM 1185 C CA . VAL A 1 156 ? 15.270 -2.404 -13.761 1.00 92.88 156 VAL A CA 1
ATOM 1186 C C . VAL A 1 156 ? 14.563 -2.425 -12.411 1.00 92.88 156 VAL A C 1
ATOM 1188 O O . VAL A 1 156 ? 13.957 -3.432 -12.065 1.00 92.88 156 VAL A O 1
ATOM 1191 N N . ALA A 1 157 ? 14.548 -1.298 -11.692 1.00 95.25 157 ALA A N 1
ATOM 1192 C CA . ALA A 1 157 ? 13.836 -1.188 -10.417 1.00 95.25 157 ALA A CA 1
ATOM 1193 C C . ALA A 1 157 ? 12.318 -1.415 -10.569 1.00 95.25 157 ALA A C 1
ATOM 1195 O O . ALA A 1 157 ? 11.668 -1.986 -9.696 1.00 95.25 157 ALA A O 1
ATOM 1196 N N . ALA A 1 158 ? 11.737 -1.013 -11.705 1.00 93.56 158 ALA A N 1
ATOM 1197 C CA . ALA A 1 158 ? 10.326 -1.249 -12.000 1.00 93.56 158 ALA A CA 1
ATOM 1198 C C . ALA A 1 158 ? 9.971 -2.744 -12.131 1.00 93.56 158 ALA A C 1
ATOM 1200 O O . ALA A 1 158 ? 8.817 -3.107 -11.901 1.00 93.56 158 ALA A O 1
ATOM 1201 N N . LEU A 1 159 ? 10.938 -3.619 -12.444 1.00 92.81 159 LEU A N 1
ATOM 1202 C CA . LEU A 1 159 ? 10.708 -5.067 -12.531 1.00 92.81 159 LEU A CA 1
ATOM 1203 C C . LEU A 1 159 ? 10.411 -5.708 -11.169 1.00 92.81 159 LEU A C 1
ATOM 1205 O O . LEU A 1 159 ? 9.802 -6.775 -11.127 1.00 92.81 159 LEU A O 1
ATOM 1209 N N . GLU A 1 160 ? 10.789 -5.069 -10.059 1.00 94.06 160 GLU A N 1
ATOM 1210 C CA . GLU A 1 160 ? 10.473 -5.559 -8.712 1.00 94.06 160 GLU A CA 1
ATOM 1211 C C . GLU A 1 160 ? 9.063 -5.169 -8.242 1.00 94.06 160 GLU A C 1
ATOM 1213 O O . GLU A 1 160 ? 8.535 -5.775 -7.307 1.00 94.06 160 GLU A O 1
ATOM 1218 N N . ILE A 1 161 ? 8.410 -4.195 -8.892 1.00 95.38 161 ILE A N 1
ATOM 1219 C CA . ILE A 1 161 ? 7.073 -3.718 -8.498 1.00 95.38 161 ILE A CA 1
ATOM 1220 C C . ILE A 1 161 ? 6.052 -4.870 -8.415 1.00 95.38 161 ILE A C 1
ATOM 1222 O O . ILE A 1 161 ? 5.362 -4.953 -7.395 1.00 95.38 161 ILE A O 1
ATOM 1226 N N . PRO A 1 162 ? 5.950 -5.796 -9.395 1.00 93.69 162 PRO A N 1
ATOM 1227 C CA . PRO A 1 162 ? 5.042 -6.940 -9.296 1.00 93.69 162 PRO A CA 1
ATOM 1228 C C . PRO A 1 162 ? 5.327 -7.842 -8.089 1.00 93.69 162 PRO A C 1
ATOM 1230 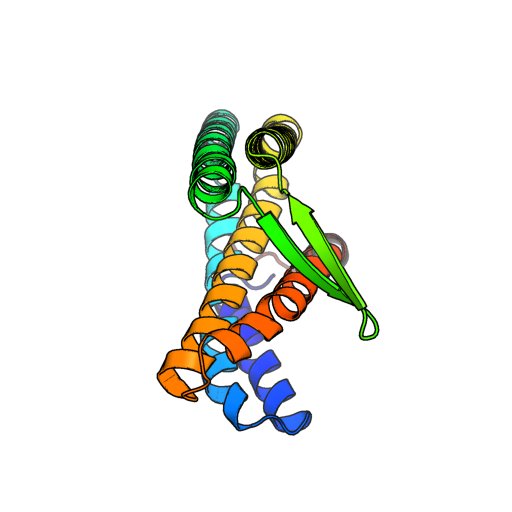O O . PRO A 1 162 ? 4.395 -8.299 -7.426 1.00 93.69 162 PRO A O 1
ATOM 1233 N N . VAL A 1 163 ? 6.605 -8.071 -7.769 1.00 94.38 163 VAL A N 1
ATOM 1234 C CA . VAL A 1 163 ? 7.014 -8.900 -6.625 1.00 94.38 163 VAL A CA 1
ATOM 1235 C C . VAL A 1 163 ? 6.630 -8.218 -5.311 1.00 94.38 163 VAL A C 1
ATOM 1237 O O . VAL A 1 163 ? 6.024 -8.852 -4.446 1.00 94.38 163 VAL A O 1
ATOM 1240 N N . ASN A 1 164 ? 6.893 -6.917 -5.180 1.00 96.38 164 ASN A N 1
ATOM 1241 C CA . ASN A 1 164 ? 6.557 -6.144 -3.981 1.00 96.38 164 ASN A CA 1
ATOM 1242 C C . ASN A 1 164 ? 5.035 -6.000 -3.791 1.00 96.38 164 ASN A C 1
ATOM 1244 O O . ASN A 1 164 ? 4.539 -6.099 -2.668 1.00 96.38 164 ASN A O 1
ATOM 1248 N N . LEU A 1 165 ? 4.264 -5.873 -4.878 1.00 95.31 165 LEU A N 1
ATOM 1249 C CA . LEU A 1 165 ? 2.797 -5.952 -4.830 1.00 95.31 165 LEU A CA 1
ATOM 1250 C C . LEU A 1 165 ? 2.309 -7.336 -4.375 1.00 95.31 165 LEU A C 1
ATOM 1252 O O . LEU A 1 165 ? 1.355 -7.434 -3.596 1.00 95.31 165 LEU A O 1
ATOM 1256 N N . GLY A 1 166 ? 2.981 -8.405 -4.808 1.00 95.19 166 GLY A N 1
ATOM 1257 C CA . GLY A 1 166 ? 2.747 -9.760 -4.308 1.00 95.19 166 GLY A CA 1
ATOM 1258 C C . GLY A 1 166 ? 2.968 -9.859 -2.796 1.00 95.19 166 GLY A C 1
ATOM 1259 O O . GLY A 1 166 ? 2.099 -10.361 -2.080 1.00 95.19 166 GLY A O 1
ATOM 1260 N N . GLN A 1 167 ? 4.074 -9.304 -2.291 1.00 93.56 167 GLN A N 1
ATOM 1261 C CA . GLN A 1 167 ? 4.360 -9.252 -0.853 1.00 93.56 167 GLN A CA 1
ATOM 1262 C C . GLN A 1 167 ? 3.282 -8.484 -0.076 1.00 93.56 167 GLN A C 1
ATOM 1264 O O . GLN A 1 167 ? 2.793 -8.986 0.937 1.00 93.56 167 GLN A O 1
ATOM 1269 N N . ALA A 1 168 ? 2.865 -7.309 -0.559 1.00 94.69 168 ALA A N 1
ATOM 1270 C CA . ALA A 1 168 ? 1.801 -6.522 0.068 1.00 94.69 168 ALA A CA 1
ATOM 1271 C C . ALA A 1 168 ? 0.474 -7.301 0.134 1.00 94.69 168 ALA A C 1
ATOM 1273 O O . ALA A 1 168 ? -0.212 -7.305 1.159 1.00 94.69 168 ALA A O 1
ATOM 1274 N N . THR A 1 169 ? 0.137 -8.018 -0.942 1.00 93.25 169 THR A N 1
ATOM 1275 C CA . THR A 1 169 ? -1.089 -8.825 -1.031 1.00 93.25 169 THR A CA 1
ATOM 1276 C C . THR A 1 169 ? -1.060 -10.003 -0.057 1.00 93.25 169 THR A C 1
ATOM 1278 O O . THR A 1 169 ? -2.017 -10.207 0.692 1.00 93.25 169 THR A O 1
ATOM 1281 N N . ILE A 1 170 ? 0.044 -10.755 -0.013 1.00 93.62 170 ILE A N 1
ATOM 1282 C CA . ILE A 1 170 ? 0.223 -11.859 0.942 1.00 93.62 170 ILE A CA 1
ATOM 1283 C C . ILE A 1 170 ? 0.173 -11.323 2.378 1.00 93.62 170 ILE A C 1
ATOM 1285 O O . ILE A 1 170 ? -0.518 -11.894 3.223 1.00 93.62 170 ILE A O 1
ATOM 1289 N N . GLY A 1 171 ? 0.833 -10.192 2.637 1.00 90.25 171 GLY A N 1
ATOM 1290 C CA . GLY A 1 171 ? 0.788 -9.499 3.921 1.00 90.25 171 GLY A CA 1
ATOM 1291 C C . GLY A 1 171 ? -0.644 -9.202 4.365 1.00 90.25 171 GLY A C 1
ATOM 1292 O O . GLY A 1 171 ? -1.019 -9.558 5.481 1.00 90.25 171 GLY A O 1
ATOM 1293 N N . LEU A 1 172 ? -1.479 -8.642 3.484 1.00 91.62 172 LEU A N 1
ATOM 1294 C CA . LEU A 1 172 ? -2.894 -8.382 3.768 1.00 91.62 172 LEU A CA 1
ATOM 1295 C C . LEU A 1 172 ? -3.686 -9.664 4.072 1.00 91.62 172 LEU A C 1
ATOM 1297 O O . LEU A 1 172 ? -4.424 -9.708 5.063 1.00 91.62 172 LEU A O 1
ATOM 1301 N N . LEU A 1 173 ? -3.531 -10.700 3.242 1.00 92.19 173 LEU A N 1
ATOM 1302 C CA . LEU A 1 173 ? -4.256 -11.968 3.383 1.00 92.19 173 LEU A CA 1
ATOM 1303 C C . LEU A 1 173 ? -3.920 -12.689 4.694 1.00 92.19 173 LEU A C 1
ATOM 1305 O O . LEU A 1 173 ? -4.806 -13.272 5.320 1.00 92.19 173 LEU A O 1
ATOM 1309 N N . VAL A 1 174 ? -2.661 -12.623 5.128 1.00 92.31 174 VAL A N 1
ATOM 1310 C CA . VAL A 1 174 ? -2.186 -13.290 6.348 1.00 92.31 174 VAL A CA 1
ATOM 1311 C C . VAL A 1 174 ? -2.438 -12.441 7.596 1.00 92.31 174 VAL A C 1
ATOM 1313 O O . VAL A 1 174 ? -2.825 -12.977 8.639 1.00 92.31 174 VAL A O 1
ATOM 1316 N N . ALA A 1 175 ? -2.267 -11.119 7.520 1.00 88.19 175 ALA A N 1
ATOM 1317 C CA . ALA A 1 175 ? -2.306 -10.249 8.694 1.00 88.19 175 ALA A CA 1
ATOM 1318 C C . ALA A 1 175 ? -3.669 -10.248 9.398 1.00 88.19 175 ALA A C 1
ATOM 1320 O O . ALA A 1 175 ? -3.715 -10.268 10.633 1.00 88.19 175 ALA A O 1
ATOM 1321 N N . LEU A 1 176 ? -4.781 -10.232 8.652 1.00 86.06 176 LEU A N 1
ATOM 1322 C CA . LEU A 1 176 ? -6.116 -10.124 9.252 1.00 86.06 176 LEU A CA 1
ATOM 1323 C C . LEU A 1 176 ? -6.518 -11.389 10.038 1.00 86.06 176 LEU A C 1
ATOM 1325 O O . LEU A 1 176 ? -6.877 -11.244 11.214 1.00 86.06 176 LEU A O 1
ATOM 1329 N N . PRO A 1 177 ? -6.439 -12.618 9.481 1.00 89.31 177 PRO A N 1
ATOM 1330 C CA . PRO A 1 177 ? -6.727 -13.838 10.240 1.00 89.31 177 PRO A CA 1
ATOM 1331 C C . PRO A 1 177 ? -5.760 -14.044 11.407 1.00 89.31 177 PRO A C 1
ATOM 1333 O O . PRO A 1 177 ? -6.192 -14.369 12.518 1.00 89.31 177 PRO A O 1
ATOM 1336 N N . LEU A 1 178 ? -4.465 -13.796 11.188 1.00 90.19 178 LEU A N 1
ATOM 1337 C CA . LEU A 1 178 ? -3.442 -13.969 12.216 1.00 90.19 178 LEU A CA 1
ATOM 1338 C C . LEU A 1 178 ? -3.682 -13.023 13.396 1.00 90.19 178 LEU A C 1
ATOM 1340 O O . LEU A 1 178 ? -3.714 -13.450 14.549 1.00 90.19 178 LEU A O 1
ATOM 1344 N N . THR A 1 179 ? -3.951 -11.747 13.115 1.00 86.69 179 THR A N 1
ATOM 1345 C CA . THR A 1 179 ? -4.235 -10.753 14.157 1.00 86.69 179 THR A CA 1
ATOM 1346 C C . THR A 1 179 ? -5.483 -11.116 14.958 1.00 86.69 179 THR A C 1
ATOM 1348 O O . THR A 1 179 ? -5.505 -10.920 16.174 1.00 86.69 179 THR A O 1
ATOM 1351 N N . ARG A 1 180 ? -6.532 -11.641 14.311 1.00 84.81 180 ARG A N 1
ATOM 1352 C CA . ARG A 1 180 ? -7.745 -12.099 15.010 1.00 84.81 180 ARG A CA 1
ATOM 1353 C C . ARG A 1 180 ? -7.444 -13.281 15.927 1.00 84.81 180 ARG A C 1
ATOM 1355 O O . ARG A 1 180 ? -7.826 -13.237 17.091 1.00 84.81 180 ARG A O 1
ATOM 1362 N N . THR A 1 181 ? -6.696 -14.262 15.433 1.00 89.62 181 THR A N 1
ATOM 1363 C CA . THR A 1 181 ? -6.301 -15.456 16.195 1.00 89.62 181 THR A CA 1
ATOM 1364 C C . THR A 1 181 ? -5.472 -15.084 17.427 1.00 89.62 181 THR A C 1
ATOM 1366 O O . THR A 1 181 ? -5.778 -15.494 18.546 1.00 89.62 181 THR A O 1
ATOM 1369 N N . ILE A 1 182 ? -4.476 -14.212 17.263 1.00 88.62 182 ILE A N 1
ATOM 1370 C CA . ILE A 1 182 ? -3.630 -13.769 18.378 1.00 88.62 182 ILE A CA 1
ATOM 1371 C C . ILE A 1 182 ? -4.441 -12.967 19.413 1.00 88.62 182 ILE A C 1
ATOM 1373 O O . ILE A 1 182 ? -4.259 -13.147 20.616 1.00 88.62 182 ILE A O 1
ATOM 1377 N N . LYS A 1 183 ? -5.394 -12.128 18.976 1.00 85.06 183 LYS A N 1
ATOM 1378 C CA . LYS A 1 183 ? -6.312 -11.430 19.897 1.00 85.06 183 LYS A CA 1
ATOM 1379 C C . LYS A 1 183 ? -7.179 -12.412 20.691 1.00 85.06 183 LYS A C 1
ATOM 1381 O O . LYS A 1 183 ? -7.365 -12.209 21.887 1.00 85.06 183 LYS A O 1
ATOM 1386 N N . THR A 1 184 ? -7.676 -13.481 20.063 1.00 87.69 184 THR A N 1
ATOM 1387 C CA . THR A 1 184 ? -8.460 -14.512 20.770 1.00 87.69 184 THR A CA 1
ATOM 1388 C C . THR A 1 184 ? -7.636 -15.308 21.783 1.00 87.69 184 THR A C 1
ATOM 1390 O O . THR A 1 184 ? -8.193 -15.796 22.757 1.00 87.69 184 THR A O 1
ATOM 1393 N N . MET A 1 185 ? -6.312 -15.369 21.613 1.00 90.25 185 MET A N 1
ATOM 1394 C CA . MET A 1 185 ? -5.380 -15.987 22.566 1.00 90.25 185 MET A CA 1
ATOM 1395 C C . MET A 1 185 ? -5.009 -15.071 23.750 1.00 90.25 185 MET A C 1
ATOM 1397 O O . MET A 1 185 ? -4.148 -15.422 24.551 1.00 90.25 185 MET A O 1
ATOM 1401 N N . GLY A 1 186 ? -5.644 -13.900 23.883 1.00 85.50 186 GLY A N 1
ATOM 1402 C CA . GLY A 1 186 ? -5.462 -12.998 25.026 1.00 85.50 186 GLY A CA 1
ATOM 1403 C C . GLY A 1 186 ? -4.417 -11.898 24.826 1.00 85.50 186 GLY A C 1
ATOM 1404 O O . GLY A 1 186 ? -4.097 -11.179 25.775 1.00 85.50 186 GLY A O 1
ATOM 1405 N N . ALA A 1 187 ? -3.888 -11.719 23.611 1.00 81.06 187 ALA A N 1
ATOM 1406 C CA . ALA A 1 187 ? -2.956 -10.631 23.336 1.00 81.06 187 ALA A CA 1
ATOM 1407 C C . ALA A 1 187 ? -3.637 -9.259 23.474 1.00 81.06 187 ALA A C 1
ATOM 1409 O O . ALA A 1 187 ? -4.663 -8.981 22.842 1.00 81.06 187 ALA A O 1
ATOM 1410 N N . LYS A 1 188 ? -3.037 -8.372 24.275 1.00 70.44 188 LYS A N 1
ATOM 1411 C CA . LYS A 1 188 ? -3.550 -7.016 24.498 1.00 70.44 188 LYS A CA 1
ATOM 1412 C C . LYS A 1 188 ? -3.369 -6.146 23.251 1.00 70.44 188 LYS A C 1
ATOM 1414 O O . LYS A 1 188 ? -2.333 -6.158 22.585 1.00 70.44 188 LYS A O 1
ATOM 1419 N N . VAL A 1 189 ? -4.401 -5.366 22.940 1.00 65.56 189 VAL A N 1
ATOM 1420 C CA . VAL A 1 189 ? -4.348 -4.337 21.900 1.00 65.56 189 VAL A CA 1
ATOM 1421 C C . VAL A 1 189 ? -3.981 -3.027 22.577 1.00 65.56 189 V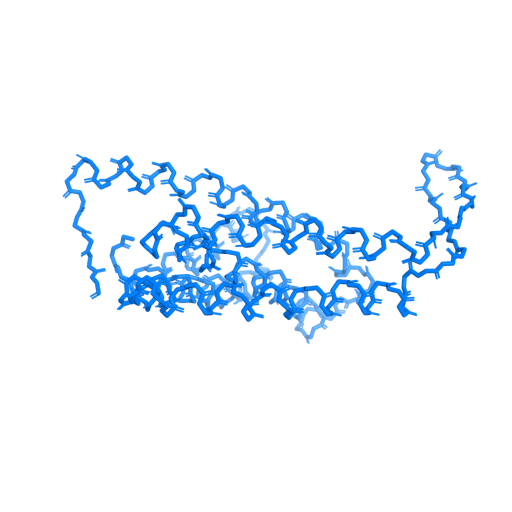AL A C 1
ATOM 1423 O O . VAL A 1 189 ? -4.836 -2.386 23.174 1.00 65.56 189 VAL A O 1
ATOM 1426 N N . GLU A 1 190 ? -2.712 -2.646 22.494 1.00 63.47 190 GLU A N 1
ATOM 1427 C CA . GLU A 1 190 ? -2.306 -1.281 22.821 1.00 63.47 190 GLU A CA 1
ATOM 1428 C C . GLU A 1 190 ? -2.783 -0.356 21.697 1.00 63.47 190 GLU A C 1
ATOM 1430 O O . GLU A 1 190 ? -2.494 -0.597 20.518 1.00 63.47 190 GLU A O 1
ATOM 1435 N N . THR A 1 191 ? -3.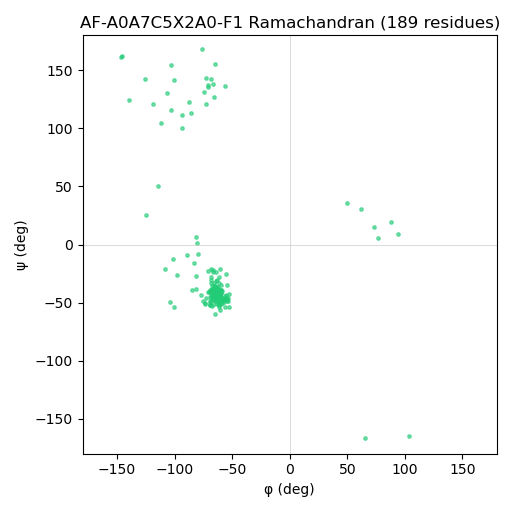611 0.617 22.076 1.00 52.75 191 THR A N 1
ATOM 1436 C CA . THR A 1 191 ? -4.234 1.626 21.205 1.00 52.75 191 THR A CA 1
ATOM 1437 C C . THR A 1 191 ? -3.459 2.923 21.194 1.00 52.75 191 THR A C 1
ATOM 1439 O O . THR A 1 191 ? -3.105 3.368 22.307 1.00 52.75 191 THR A O 1
#

Sequence (191 aa):
LGGTLVGTIAGGLGSALADLYLGYPHYAPGTLMIKGIEGFIVAYLSSRFRKLNITQWKVVSIVSAIIAFGLVAGLGYTYYRGETILYFLGSEVGFSIPGELWFILGALLTIGILYLGFNYDPKVGGDVYAIVLGGLEMVLGYFTYQVAVLRYPPMVAALEIPVNLGQATIGLLVALPLTRTIKTMGAKVET

Mean predicted aligned error: 4.68 Å

Nearest PDB structures (foldseek):
  6ycz-assembly1_A  TM=3.484E-01  e=5.656E+00  Plasmodium falciparum 3D7
  5knd-assembly1_G  TM=1.888E-01  e=2.015E+00  Enterococcus hirae ATCC 9790
  1jsw-assembly1_A  TM=2.285E-01  e=9.245E+00  Escherichia coli B

=== Feature glossary ===
Key to the feature types in this record:

pLDDT. pLDDT is the predicted lDDT-Cα score: AlphaFold's confidence that the local environment of each residue (all inter-atomic distances within 15 Å) is correctly placed. It is a per-residue number between 0 and 100, with higher meaning more reliable.

Radius of gyration, Cα contacts, bounding box. The geometric summary reports three shape descriptors. Rg (radius of gyration) measures how spread out th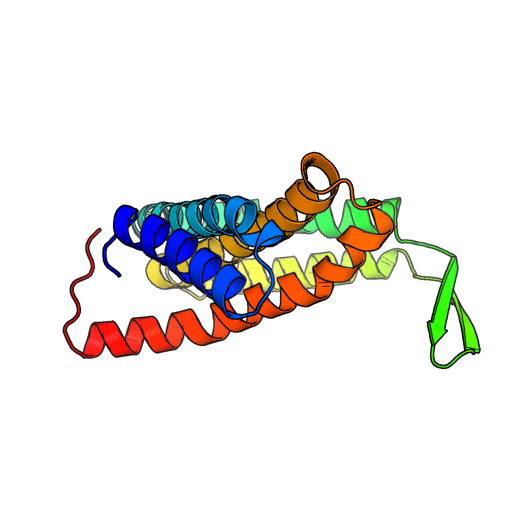e Cα atoms are about their centre of mass; compact globular proteins have small Rg, elongated or unfolded ones large. Cα contacts (<8 Å, |i−j|>4) count long-range residue pairs in spatial proximity — high for tightly packed folds, near zero for rods or random coil. The bounding-box extents give the protein's footprint along x, y, z in Å.

Backbone torsions (φ/ψ). Backbone dihedral angles. Every residue except chain termini has a φ (preceding-C → N → Cα → C) and a ψ (N → Cα → C → next-N). They are reported in degrees following the IUPAC sign convention. Secondary structure is essentially a statement about which (φ, ψ) basin each residue occupies.

Contact-map, Ramachandran, and PAE plots. Plot images: a contact map (which residues are close in 3D, as an N×N binary image), a Ramachandran scatter (backbone torsion angles, revealing secondary-structure composition at a glance), and — for AlphaFold structures — a PAE heatmap (pairwise prediction confidence).

Predicted aligned error. Predicted Aligned Error (PAE) is an AlphaFold confidence matrix: entry (i, j) is the expected error in the position of residue j, in ångströms, when the prediction is superimposed on the true structure at residue i. Low PAE within a block of residues means that block is internally rigid and well-predicted; high PAE between two blocks means their relative placement is uncertain even if each block individually is confident.

Secondary structure (3-state, P-SEA). Three-state secondary structure (P-SEA) collapses the eight DSSP classes into helix (a), strand (b), and coil (c). P-SEA assigns these from Cα geometry alone — distances and angles — without requiring backbone oxygens, so it works on any Cα trace.

Solvent-accessible surface area. Solvent-accessible surface area (SASA) is the area in Å² traced out by the centre of a 1.4 Å probe sphere (a water molecule) rolled over the protein's van der Waals surface (Shrake–Rupley / Lee–Richards construction). Buried residues have near-zero SASA; fully exposed residues can exceed 200 Å². The total SASA scales roughly with the number of surface residues.

Foldseek 3Di. The Foldseek 3Di string encodes local tertiary geometry as a 20-letter alphabet — one character per residue — derived from the relative positions of nearby Cα atoms. Unlike the amino-acid sequence, 3Di is a direct function of the 3D structure, so two proteins with the same fold have similar 3Di strings even at low sequence identity.

B-factor. For experimental (PDB) structures, the B-factor (temperature factor) quantifies the positional spread of each atom in the crystal — a combination of thermal vibration and static disorder — in units of Å². High B-factors mark flexible loops or poorly resolved regions; low B-factors mark the rigid, well-ordered core.

mmCIF coordinates. The mmCIF block holds the 3D Cartesian coordinates of each backbone atom (N, Cα, C, O) in ångströms. mmCIF is the PDB's canonical archive format — a tagged-loop text representation of the atomic model.

InterPro / GO / CATH / organism. Functional annotations link the protein to curated databases. InterPro entries identify conserved domains and families by matching the sequence against member-database signatures (Pfam, PROSITE, CDD, …). Gene Ontology (GO) terms describe molecular function, biological process, and cellular component in a controlled vocabulary. CATH places the structure in a hierarchical fold classification (Class/Architecture/Topology/Homologous-superfamily). The organism is the source species.

Rendered structure images. Structure images are PyMOL renders from six orthogonal camera directions. Cartoon representation draws helices as coils and strands as arrows; sticks shows the backbone as bonds; surface shows the solvent-excluded envelope. Rainbow coloring maps sequence position to hue (blue→red, N→C); chain coloring assigns a distinct color per polypeptide.

Sequence. This is the polypeptide sequence — one letter per residue, N-terminus first. Length ranges from a few dozen residues for small domains to over a thousand for large multi-domain proteins.

Secondary structure (8-state, DSSP). The SS8 string is DSSP's per-residue secondary-structure call. α-helix (H) means an i→i+4 H-bond ladder; β-strand (E) means the residue participates in a β-sheet; 3₁₀ (G) and π (I) are tighter and wider helices; T/S are turns/bends; '-' is loop.

Nearest PDB structures. Structural nearest neighbors (via 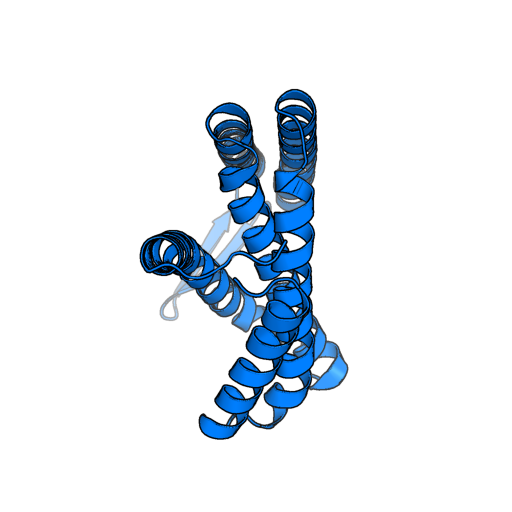Foldseek easy-search vs the PDB). Reported per hit: target PDB id, E-value, and alignment TM-score. A TM-score above ~0.5 is the conventional threshold for 'same fold'.